Protein AF-0000000068158747 (afdb_homodimer)

Structure (mmCIF, N/CA/C/O backbone):
data_AF-0000000068158747-model_v1
#
loop_
_entity.id
_entity.type
_entity.pdbx_description
1 polymer 'MaoClike domain containing protein'
#
loop_
_atom_site.group_PDB
_atom_site.id
_atom_site.type_symbol
_atom_site.label_atom_id
_atom_site.label_alt_id
_atom_site.label_comp_id
_atom_site.label_asym_id
_atom_site.label_entity_id
_atom_site.label_seq_id
_atom_site.pdbx_PDB_ins_code
_atom_site.Cartn_x
_atom_site.Cartn_y
_atom_site.Cartn_z
_atom_site.occupancy
_atom_site.B_iso_or_equiv
_atom_site.auth_seq_id
_atom_site.auth_comp_id
_atom_site.auth_asym_id
_atom_site.auth_atom_id
_atom_site.pdbx_PDB_model_num
ATOM 1 N N . MET A 1 1 ? 94.875 -57.906 5.562 1 25.58 1 MET A N 1
ATOM 2 C CA . MET A 1 1 ? 94.375 -57.781 4.191 1 25.58 1 MET A CA 1
ATOM 3 C C . MET A 1 1 ? 92.938 -57.281 4.168 1 25.58 1 MET A C 1
ATOM 5 O O . MET A 1 1 ? 92 -58.031 4.414 1 25.58 1 MET A O 1
ATOM 9 N N . ARG A 1 2 ? 92.812 -56 4.746 1 26.52 2 ARG A N 1
ATOM 10 C CA . ARG A 1 2 ? 91.688 -55.062 5.125 1 26.52 2 ARG A CA 1
ATOM 11 C C . ARG A 1 2 ? 90.875 -54.688 3.918 1 26.52 2 ARG A C 1
ATOM 13 O O . ARG A 1 2 ? 91.312 -54.062 2.98 1 26.52 2 ARG A O 1
ATOM 20 N N . ARG A 1 3 ? 90 -55.719 3.432 1 24.17 3 ARG A N 1
ATOM 21 C CA . ARG A 1 3 ? 89.062 -55.719 2.285 1 24.17 3 ARG A CA 1
ATOM 22 C C . ARG A 1 3 ? 88.125 -54.5 2.346 1 24.17 3 ARG A C 1
ATOM 24 O O . ARG A 1 3 ? 87.562 -54.25 3.391 1 24.17 3 ARG A O 1
ATOM 31 N N . THR A 1 4 ? 88.375 -53.406 1.592 1 28.02 4 THR A N 1
ATOM 32 C CA . THR A 1 4 ? 87.812 -52.125 1.283 1 28.02 4 THR A CA 1
ATOM 33 C C . THR A 1 4 ? 86.438 -52.281 0.697 1 28.02 4 THR A C 1
ATOM 35 O O . THR A 1 4 ? 86.25 -52.781 -0.424 1 28.02 4 THR A O 1
ATOM 38 N N . THR A 1 5 ? 85.438 -52.969 1.466 1 29.11 5 THR A N 1
ATOM 39 C CA . THR A 1 5 ? 84.125 -53.25 0.999 1 29.11 5 THR A CA 1
ATOM 40 C C . THR A 1 5 ? 83.375 -51.969 0.568 1 29.11 5 THR A C 1
ATOM 42 O O . THR A 1 5 ? 83.25 -51.062 1.362 1 29.11 5 THR A O 1
ATOM 45 N N . GLN A 1 6 ? 83.5 -51.531 -0.699 1 26 6 GLN A N 1
ATOM 46 C CA . GLN A 1 6 ? 82.938 -50.438 -1.45 1 26 6 GLN A CA 1
ATOM 47 C C . GLN A 1 6 ? 81.438 -50.438 -1.404 1 26 6 GLN A C 1
ATOM 49 O O . GLN A 1 6 ? 80.812 -51.25 -2.076 1 26 6 GLN A O 1
ATOM 54 N N . GLN A 1 7 ? 80.75 -50.406 -0.236 1 24.92 7 GLN A N 1
ATOM 55 C CA . GLN A 1 7 ? 79.312 -50.5 -0.16 1 24.92 7 GLN A CA 1
ATOM 56 C C . GLN A 1 7 ? 78.625 -49.406 -0.983 1 24.92 7 GLN A C 1
ATOM 58 O O . GLN A 1 7 ? 78.938 -48.219 -0.795 1 24.92 7 GLN A O 1
ATOM 63 N N . ALA A 1 8 ? 78.25 -49.688 -2.266 1 27.09 8 ALA A N 1
ATOM 64 C CA . ALA A 1 8 ? 77.562 -48.875 -3.277 1 27.09 8 ALA A CA 1
ATOM 65 C C . ALA A 1 8 ? 76.25 -48.312 -2.732 1 27.09 8 ALA A C 1
ATOM 67 O O . ALA A 1 8 ? 75.438 -49.031 -2.182 1 27.09 8 ALA A O 1
ATOM 68 N N . LEU A 1 9 ? 76.25 -47.094 -2.229 1 26.31 9 LEU A N 1
ATOM 69 C CA . LEU A 1 9 ? 75.125 -46.25 -1.717 1 26.31 9 LEU A CA 1
ATOM 70 C C . LEU A 1 9 ? 74.062 -46.094 -2.768 1 26.31 9 LEU A C 1
ATOM 72 O O . LEU A 1 9 ? 74.312 -45.531 -3.84 1 26.31 9 LEU A O 1
ATOM 76 N N . ARG A 1 10 ? 73.188 -47.094 -3.016 1 24.02 10 ARG A N 1
ATOM 77 C CA . ARG A 1 10 ? 72.125 -47.062 -3.971 1 24.02 10 ARG A CA 1
ATOM 78 C C . ARG A 1 10 ? 71.25 -45.812 -3.752 1 24.02 10 ARG A C 1
ATOM 80 O O . ARG A 1 10 ? 71 -45.438 -2.611 1 24.02 10 ARG A O 1
ATOM 87 N N . GLY A 1 11 ? 71.312 -44.844 -4.707 1 22.02 11 GLY A N 1
ATOM 88 C CA . GLY A 1 11 ? 70.625 -43.594 -4.906 1 22.02 11 GLY A CA 1
ATOM 89 C C . GLY A 1 11 ? 69.125 -43.719 -4.832 1 22.02 11 GLY A C 1
ATOM 90 O O . GLY A 1 11 ? 68.5 -44.625 -5.406 1 22.02 11 GLY A O 1
ATOM 91 N N . ARG A 1 12 ? 68.438 -43.562 -3.666 1 25.66 12 ARG A N 1
ATOM 92 C CA . ARG A 1 12 ? 67 -43.562 -3.383 1 25.66 12 ARG A CA 1
ATOM 93 C C . ARG A 1 12 ? 66.25 -42.688 -4.375 1 25.66 12 ARG A C 1
ATOM 95 O O . ARG A 1 12 ? 66.625 -41.5 -4.551 1 25.66 12 ARG A O 1
ATOM 102 N N . ALA A 1 13 ? 65.812 -43.281 -5.551 1 25.31 13 ALA A N 1
ATOM 103 C CA . ALA A 1 13 ? 65 -42.656 -6.586 1 25.31 13 ALA A CA 1
ATOM 104 C C . ALA A 1 13 ? 63.844 -41.875 -5.969 1 25.31 13 ALA A C 1
ATOM 106 O O . ALA A 1 13 ? 63.188 -42.375 -5.055 1 25.31 13 ALA A O 1
ATOM 107 N N . CYS A 1 14 ? 63.906 -40.562 -5.852 1 24.28 14 CYS A N 1
ATOM 108 C CA 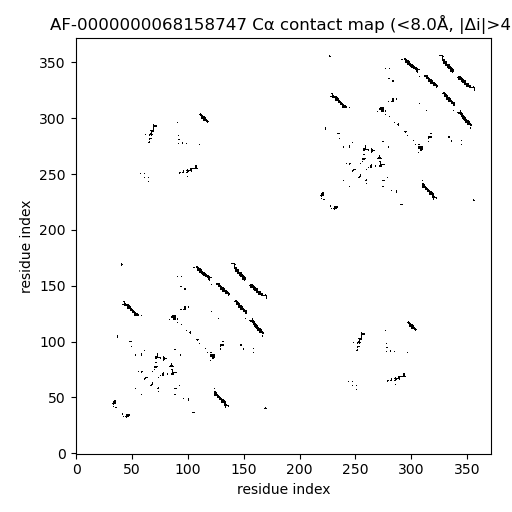. CYS A 1 14 ? 62.938 -39.531 -5.457 1 24.28 14 CYS A CA 1
ATOM 109 C C . CYS A 1 14 ? 61.625 -39.75 -6.156 1 24.28 14 CYS A C 1
ATOM 111 O O . CYS A 1 14 ? 61.531 -39.75 -7.387 1 24.28 14 CYS A O 1
ATOM 113 N N . ALA A 1 15 ? 60.812 -40.719 -5.652 1 27.92 15 ALA A N 1
ATOM 114 C CA . ALA A 1 15 ? 59.469 -40.969 -6.164 1 27.92 15 ALA A CA 1
ATOM 115 C C . ALA A 1 15 ? 58.781 -39.688 -6.551 1 27.92 15 ALA A C 1
ATOM 117 O O . ALA A 1 15 ? 58.875 -38.688 -5.836 1 27.92 15 ALA A O 1
ATOM 118 N N . ARG A 1 16 ? 58.562 -39.469 -7.836 1 25.77 16 ARG A N 1
ATOM 119 C CA . ARG A 1 16 ? 57.812 -38.406 -8.477 1 25.77 16 ARG A CA 1
ATOM 120 C C . ARG A 1 16 ? 56.5 -38.156 -7.766 1 25.77 16 ARG A C 1
ATOM 122 O O . ARG A 1 16 ? 55.688 -39.094 -7.582 1 25.77 16 ARG A O 1
ATOM 129 N N . VAL A 1 17 ? 56.406 -37.312 -6.766 1 29.84 17 VAL A N 1
ATOM 130 C CA . VAL A 1 17 ? 55.156 -36.844 -6.145 1 29.84 17 VAL A CA 1
ATOM 131 C C . VAL A 1 17 ? 54.125 -36.562 -7.227 1 29.84 17 VAL A C 1
ATOM 133 O O . VAL A 1 17 ? 54.375 -35.812 -8.164 1 29.84 17 VAL A O 1
ATOM 136 N N . GLN A 1 18 ? 53.375 -37.562 -7.695 1 27.59 18 GLN A N 1
ATOM 137 C CA . GLN A 1 18 ? 52.281 -37.312 -8.648 1 27.59 18 GLN A CA 1
ATOM 138 C C . GLN A 1 18 ? 51.469 -36.094 -8.219 1 27.59 18 GLN A C 1
ATOM 140 O O . GLN A 1 18 ? 51.188 -35.906 -7.035 1 27.59 18 GLN A O 1
ATOM 145 N N . PRO A 1 19 ? 51.469 -35.031 -9.055 1 30.86 19 PRO A N 1
ATOM 146 C CA . PRO A 1 19 ? 50.656 -33.844 -8.727 1 30.86 19 PRO A CA 1
ATOM 147 C C . PRO A 1 19 ? 49.219 -34.219 -8.367 1 30.86 19 PRO A C 1
ATOM 149 O O . PRO A 1 19 ? 48.656 -35.125 -8.961 1 30.86 19 PRO A O 1
ATOM 152 N N . LEU A 1 20 ? 48.906 -34.219 -7.066 1 32.03 20 LEU A N 1
ATOM 153 C CA . LEU A 1 20 ? 47.5 -34.312 -6.648 1 32.03 20 LEU A CA 1
ATOM 154 C C . LEU A 1 20 ? 46.594 -33.594 -7.617 1 32.03 20 LEU A C 1
ATOM 156 O O . LEU A 1 20 ? 46.844 -32.438 -8 1 32.03 20 LEU A O 1
ATOM 160 N N . THR A 1 21 ? 46.031 -34.344 -8.547 1 30.03 21 THR A N 1
ATOM 161 C CA . THR A 1 21 ? 44.969 -33.844 -9.398 1 30.03 21 THR A CA 1
ATOM 162 C C . THR A 1 21 ? 44.031 -32.906 -8.617 1 30.03 21 THR A C 1
ATOM 164 O O . THR A 1 21 ? 43.844 -33.062 -7.414 1 30.03 21 THR A O 1
ATOM 167 N N . THR A 1 22 ? 44 -31.641 -9.117 1 29.56 22 THR A N 1
ATOM 168 C CA . THR A 1 22 ? 43.094 -30.531 -8.773 1 29.56 22 THR A CA 1
ATOM 169 C C . THR A 1 22 ? 41.688 -31.031 -8.531 1 29.56 22 THR A C 1
ATOM 171 O O . THR A 1 22 ? 41.219 -31.922 -9.234 1 29.56 22 THR A O 1
ATOM 174 N N . SER A 1 23 ? 41.25 -30.906 -7.25 1 31.33 23 SER A N 1
ATOM 175 C CA . SER A 1 23 ? 39.906 -31.016 -6.734 1 31.33 23 SER A CA 1
ATOM 176 C C . SER A 1 23 ? 38.875 -30.562 -7.773 1 31.33 23 SER A C 1
ATOM 178 O O . SER A 1 23 ? 39.156 -29.672 -8.578 1 31.33 23 SER A O 1
ATOM 180 N N . SER A 1 24 ? 38.094 -31.484 -8.25 1 31.88 24 SER A N 1
ATOM 181 C CA . SER A 1 24 ? 36.875 -31.25 -9.008 1 31.88 24 SER A CA 1
ATOM 182 C C . SER A 1 24 ? 36.219 -29.953 -8.57 1 31.88 24 SER A C 1
ATOM 184 O O . SER A 1 24 ? 36.062 -29.688 -7.375 1 31.88 24 SER A O 1
ATOM 186 N N . SER A 1 25 ? 36.469 -28.859 -9.281 1 31 25 SER A N 1
ATOM 187 C CA . SER A 1 25 ? 35.688 -27.625 -9.219 1 31 25 SER A CA 1
ATOM 188 C C . SER A 1 25 ? 34.219 -27.906 -8.961 1 31 25 SER A C 1
ATOM 190 O O . SER A 1 25 ? 33.562 -28.562 -9.773 1 31 25 SER A O 1
ATOM 192 N N . SER A 1 26 ? 33.875 -28.344 -7.766 1 33.72 26 SER A N 1
ATOM 193 C CA . SER A 1 26 ? 32.438 -28.203 -7.496 1 33.72 26 SER A CA 1
ATOM 194 C C . SER A 1 26 ? 31.859 -27 -8.234 1 33.72 26 SER A C 1
ATOM 196 O O . SER A 1 26 ? 32.312 -25.859 -8.031 1 33.72 26 SER A O 1
ATOM 198 N N . ALA A 1 27 ? 31.656 -27.094 -9.469 1 33.66 27 ALA A N 1
ATOM 199 C CA . ALA A 1 27 ? 30.844 -26.062 -10.117 1 33.66 27 ALA A CA 1
ATOM 200 C C . ALA A 1 27 ? 29.891 -25.422 -9.125 1 33.66 27 ALA A C 1
ATOM 202 O O . ALA A 1 27 ? 28.984 -26.078 -8.602 1 33.66 27 ALA A O 1
ATOM 203 N N . ARG A 1 28 ? 30.344 -24.547 -8.266 1 33.44 28 ARG A N 1
ATOM 204 C CA . ARG A 1 28 ? 29.438 -23.625 -7.594 1 33.44 28 ARG A CA 1
ATOM 205 C C . ARG A 1 28 ? 28.219 -23.328 -8.461 1 33.44 28 ARG A C 1
ATOM 207 O O . ARG A 1 28 ? 28.359 -22.969 -9.633 1 33.44 28 ARG A O 1
ATOM 214 N N .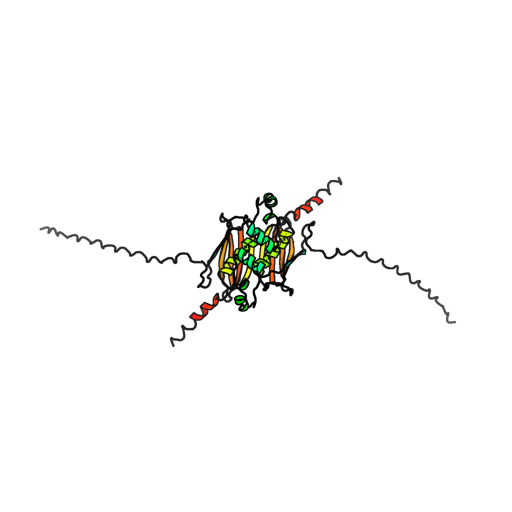 ARG A 1 29 ? 27.188 -24.062 -8.344 1 36.97 29 ARG A N 1
ATOM 215 C CA . ARG A 1 29 ? 25.969 -23.531 -8.953 1 36.97 29 ARG A CA 1
ATOM 216 C C . ARG A 1 29 ? 26.062 -22.016 -9.094 1 36.97 29 ARG A C 1
ATOM 218 O O . ARG A 1 29 ? 26.438 -21.312 -8.156 1 36.97 29 ARG A O 1
ATOM 225 N N . ALA A 1 30 ? 26.609 -21.406 -10.094 1 38.31 30 ALA A N 1
ATOM 226 C CA . ALA A 1 30 ? 26.5 -19.984 -10.422 1 38.31 30 ALA A CA 1
ATOM 227 C C . ALA A 1 30 ? 25.422 -19.312 -9.562 1 38.31 30 ALA A C 1
ATOM 229 O O . ALA A 1 30 ? 24.312 -19.844 -9.414 1 38.31 30 ALA A O 1
ATOM 230 N N . SER A 1 31 ? 25.703 -18.516 -8.492 1 41.16 31 SER A N 1
ATOM 231 C CA . SER A 1 31 ? 25 -17.812 -7.418 1 41.16 31 SER A CA 1
ATOM 232 C C . SER A 1 31 ? 23.672 -17.234 -7.906 1 41.16 31 SER A C 1
ATOM 234 O O . SER A 1 31 ? 23.234 -16.172 -7.449 1 41.16 31 SER A O 1
ATOM 236 N N . THR A 1 32 ? 23.328 -17.234 -9.195 1 50.56 32 THR A N 1
ATOM 237 C CA . THR A 1 32 ? 21.922 -17 -9.5 1 50.56 32 THR A CA 1
ATOM 238 C C . THR A 1 32 ? 21.031 -17.766 -8.531 1 50.56 32 THR A C 1
ATOM 240 O O . THR A 1 32 ? 19.844 -17.938 -8.789 1 50.56 32 THR A O 1
ATOM 243 N N . LEU A 1 33 ? 21.578 -18.312 -7.492 1 59.41 33 LEU A N 1
ATOM 244 C CA . LEU A 1 33 ? 21.016 -19.078 -6.371 1 59.41 33 LEU A CA 1
ATOM 245 C C . LEU A 1 33 ? 20.203 -18.172 -5.461 1 59.41 33 LEU A C 1
ATOM 247 O O . LEU A 1 33 ? 20.641 -17.078 -5.094 1 59.41 33 LEU A O 1
ATOM 251 N N . GLY A 1 34 ? 18.938 -18.25 -5.594 1 80.12 34 GLY A N 1
ATOM 252 C CA . GLY A 1 34 ? 18.031 -17.609 -4.645 1 80.12 34 GLY A CA 1
ATOM 253 C C . GLY A 1 34 ? 16.984 -16.734 -5.312 1 80.12 34 GLY A C 1
ATOM 254 O O . GLY A 1 34 ? 16.047 -16.281 -4.66 1 80.12 34 GLY A O 1
ATOM 255 N N . ARG A 1 35 ? 17.406 -16.562 -6.688 1 88.62 35 ARG A N 1
ATOM 256 C CA . ARG A 1 35 ? 16.391 -15.781 -7.391 1 88.62 35 ARG A CA 1
ATOM 257 C C . ARG A 1 35 ? 15.164 -16.641 -7.719 1 88.62 35 ARG A C 1
ATOM 259 O O . ARG A 1 35 ? 15.266 -17.859 -7.793 1 88.62 35 ARG A O 1
ATOM 266 N N . PHE A 1 36 ? 14.148 -15.938 -7.875 1 94.62 36 PHE A N 1
ATOM 267 C CA . PHE A 1 36 ? 12.93 -16.641 -8.273 1 94.62 36 PHE A CA 1
ATOM 268 C C . PHE A 1 36 ? 13.148 -17.406 -9.57 1 94.62 36 PHE A C 1
ATOM 270 O O . PHE A 1 36 ? 13.789 -16.906 -10.492 1 94.62 36 PHE A O 1
ATOM 277 N N . SER A 1 37 ? 12.695 -18.656 -9.609 1 88.31 37 SER A N 1
ATOM 278 C CA . SER A 1 37 ? 12.695 -19.484 -10.812 1 88.31 37 SER A CA 1
ATOM 279 C C . SER A 1 37 ? 11.273 -19.703 -11.336 1 88.31 37 SER A C 1
ATOM 281 O O . SER A 1 37 ? 10.367 -20 -10.555 1 88.31 37 SER A O 1
ATOM 283 N N . PRO A 1 38 ? 11.117 -19.547 -12.656 1 83 38 PRO A N 1
ATOM 284 C CA . PRO A 1 38 ? 9.773 -19.75 -13.203 1 83 38 PRO A CA 1
ATOM 285 C C . PRO A 1 38 ? 9.344 -21.219 -13.172 1 83 38 PRO A C 1
ATOM 287 O O . PRO A 1 38 ? 8.148 -21.516 -13.258 1 83 38 PRO A O 1
ATOM 290 N N . THR A 1 39 ? 10.273 -22.109 -12.977 1 84.06 39 THR A N 1
ATOM 291 C CA . THR A 1 39 ? 9.938 -23.516 -13.148 1 84.06 39 THR A CA 1
ATOM 292 C C . THR A 1 39 ? 10.023 -24.266 -11.812 1 84.06 39 THR A C 1
ATOM 294 O O . THR A 1 39 ? 9.578 -25.406 -11.695 1 84.06 39 THR A O 1
ATOM 297 N N . GLU A 1 40 ? 10.594 -23.625 -10.859 1 87.56 40 GLU A N 1
ATOM 298 C CA . GLU A 1 40 ? 10.773 -24.281 -9.57 1 87.56 40 GLU A CA 1
ATOM 299 C C . GLU A 1 40 ? 9.93 -23.609 -8.492 1 87.56 40 GLU A C 1
ATOM 301 O O . GLU A 1 40 ? 9.727 -22.391 -8.516 1 87.56 40 GLU A O 1
ATOM 306 N N . PRO A 1 41 ? 9.484 -24.469 -7.582 1 92.12 41 PRO A N 1
ATOM 307 C CA . PRO A 1 41 ? 8.812 -23.859 -6.434 1 92.12 41 PRO A CA 1
ATOM 308 C C . PRO A 1 41 ? 9.734 -22.938 -5.629 1 92.12 41 PRO A C 1
ATOM 310 O O . PRO A 1 41 ? 10.953 -23.156 -5.605 1 92.12 41 PRO A O 1
ATOM 313 N N . LEU A 1 42 ? 9.141 -22.016 -4.996 1 96.06 42 LEU A N 1
ATOM 314 C CA . LEU A 1 42 ? 9.914 -21.094 -4.164 1 96.06 42 LEU A CA 1
ATOM 315 C C . LEU A 1 42 ? 10.562 -21.828 -2.996 1 96.06 42 LEU A C 1
ATOM 317 O O . LEU A 1 42 ? 9.984 -22.781 -2.463 1 96.06 42 LEU A O 1
ATOM 321 N N . ALA A 1 43 ? 11.703 -21.391 -2.627 1 96.12 43 ALA A N 1
ATOM 322 C CA . ALA A 1 43 ? 12.414 -21.875 -1.449 1 96.12 43 ALA A CA 1
ATOM 323 C C . ALA A 1 43 ? 12.883 -20.719 -0.572 1 96.12 43 ALA A C 1
ATOM 325 O O . ALA A 1 43 ? 13.102 -19.609 -1.063 1 96.12 43 ALA A O 1
ATOM 326 N N . VAL A 1 44 ? 12.977 -21.016 0.729 1 97.5 44 VAL A N 1
ATOM 327 C CA . VAL A 1 44 ? 13.492 -20 1.64 1 97.5 44 VAL A CA 1
ATOM 328 C C . VAL A 1 44 ? 14.844 -19.484 1.133 1 97.5 44 VAL A C 1
ATOM 330 O O . VAL A 1 44 ? 15.711 -20.281 0.754 1 97.5 44 VAL A O 1
ATOM 333 N N . GLY A 1 45 ? 14.984 -18.156 1.026 1 97.69 45 GLY A N 1
ATOM 334 C CA . GLY A 1 45 ? 16.203 -17.547 0.515 1 97.69 45 GLY A CA 1
ATOM 335 C C . GLY A 1 45 ? 16.062 -17.047 -0.912 1 97.69 45 GLY A C 1
ATOM 336 O O . GLY A 1 45 ? 16.875 -16.25 -1.374 1 97.69 45 GLY A O 1
ATOM 337 N N . ASP A 1 46 ? 15.07 -17.578 -1.626 1 97.81 46 ASP A N 1
ATOM 338 C CA . ASP A 1 46 ? 14.805 -17.062 -2.967 1 97.81 46 ASP A CA 1
ATOM 339 C C . ASP A 1 46 ? 14.414 -15.578 -2.922 1 97.81 46 ASP A C 1
ATOM 341 O O . ASP A 1 46 ? 13.781 -15.133 -1.965 1 97.81 46 ASP A O 1
ATOM 345 N N . TRP A 1 47 ? 14.828 -14.828 -3.92 1 98.56 47 TRP A N 1
ATOM 346 C CA . TRP A 1 47 ? 14.516 -13.398 -3.939 1 98.56 47 TRP A CA 1
ATOM 347 C C . TRP A 1 47 ? 14.359 -12.898 -5.371 1 98.56 47 TRP A C 1
ATOM 349 O O . TRP A 1 47 ? 14.719 -13.594 -6.32 1 98.56 47 TRP A O 1
ATOM 359 N N . SER A 1 48 ? 13.703 -11.766 -5.535 1 98.62 48 SER A N 1
ATOM 360 C CA . SER A 1 48 ? 13.586 -11.016 -6.777 1 98.62 48 SER A CA 1
ATOM 361 C C . SER A 1 48 ? 13.562 -9.508 -6.512 1 98.62 48 SER A C 1
ATOM 363 O O . SER A 1 48 ? 13.281 -9.078 -5.395 1 98.62 48 SER A O 1
ATOM 365 N N . GLU A 1 49 ? 13.969 -8.766 -7.496 1 98.44 49 GLU A N 1
ATOM 366 C CA . GLU A 1 49 ? 13.977 -7.312 -7.344 1 98.44 49 GLU A CA 1
ATOM 367 C C . GLU A 1 49 ? 13.648 -6.621 -8.664 1 98.44 49 GLU A C 1
ATOM 369 O O . GLU A 1 49 ? 13.695 -7.242 -9.727 1 98.44 49 GLU A O 1
ATOM 374 N N . THR A 1 50 ? 13.195 -5.422 -8.602 1 98.5 50 THR A N 1
ATOM 375 C CA . THR A 1 50 ? 12.992 -4.543 -9.75 1 98.5 50 THR A CA 1
ATOM 376 C C . THR A 1 50 ? 13.531 -3.143 -9.461 1 98.5 50 THR A C 1
ATOM 378 O O . THR A 1 50 ? 13.781 -2.797 -8.305 1 98.5 50 THR A O 1
ATOM 381 N N . HIS A 1 51 ? 13.836 -2.414 -10.484 1 98.56 51 HIS A N 1
ATOM 382 C CA . HIS A 1 51 ? 14.266 -1.023 -10.414 1 98.56 51 HIS A CA 1
ATOM 383 C C . HIS A 1 51 ? 13.258 -0.098 -11.094 1 98.56 51 HIS A C 1
ATOM 385 O O . HIS A 1 51 ? 12.703 -0.438 -12.141 1 98.56 51 HIS A O 1
ATOM 391 N N . LYS A 1 52 ? 13.094 1.062 -10.406 1 98.69 52 LYS A N 1
ATOM 392 C CA . LYS A 1 52 ? 12.109 1.994 -10.953 1 98.69 52 LYS A CA 1
ATOM 393 C C . LYS A 1 52 ? 12.5 3.439 -10.664 1 98.69 52 LYS A C 1
ATOM 395 O O . LYS A 1 52 ? 13.172 3.721 -9.664 1 98.69 52 LYS A O 1
ATOM 400 N N . VAL A 1 53 ? 12.172 4.305 -11.578 1 98.88 53 VAL A N 1
ATOM 401 C CA . VAL A 1 53 ? 12.18 5.75 -11.359 1 98.88 53 VAL A CA 1
ATOM 402 C C . VAL A 1 53 ? 10.766 6.297 -11.477 1 98.88 53 VAL A C 1
ATOM 404 O O . VAL A 1 53 ? 10.094 6.105 -12.492 1 98.88 53 VAL A O 1
ATOM 407 N N . PHE A 1 54 ? 10.281 6.941 -10.414 1 98.88 54 PHE A N 1
ATOM 408 C CA . PHE A 1 54 ? 9 7.629 -10.461 1 98.88 54 PHE A CA 1
ATOM 409 C C . PHE A 1 54 ? 9.195 9.125 -10.68 1 98.88 54 PHE A C 1
ATOM 411 O O . PHE A 1 54 ? 9.578 9.844 -9.758 1 98.88 54 PHE A O 1
ATOM 418 N N . GLY A 1 55 ? 8.883 9.492 -11.875 1 98.88 55 GLY A N 1
ATOM 419 C CA . GLY A 1 55 ? 8.945 10.914 -12.18 1 98.88 55 GLY A CA 1
ATOM 420 C C . GLY A 1 55 ? 7.629 11.633 -11.93 1 98.88 55 GLY A C 1
ATOM 421 O O . GLY A 1 55 ? 6.723 11.086 -11.305 1 98.88 55 GLY A O 1
ATOM 422 N N . THR A 1 56 ? 7.602 12.914 -12.391 1 98.88 56 THR A N 1
ATOM 423 C CA . THR A 1 56 ? 6.441 13.781 -12.195 1 98.88 56 THR A CA 1
ATOM 424 C C . THR A 1 56 ? 5.176 13.125 -12.742 1 98.88 56 THR A C 1
ATOM 426 O O . THR A 1 56 ? 4.141 13.109 -12.07 1 98.88 56 THR A O 1
ATOM 429 N N . PRO A 1 57 ? 5.258 12.445 -13.953 1 98.81 57 PRO A N 1
ATOM 430 C CA . PRO A 1 57 ? 4.027 11.859 -14.484 1 98.81 57 PRO A CA 1
ATOM 431 C C . PRO A 1 57 ? 3.508 10.703 -13.633 1 98.81 57 PRO A C 1
ATOM 433 O O . PRO A 1 57 ? 2.301 10.594 -13.398 1 98.81 57 PRO A O 1
ATOM 436 N N . GLU A 1 58 ? 4.379 9.812 -13.172 1 98.88 58 GLU A N 1
ATOM 437 C CA . GLU A 1 58 ? 3.967 8.672 -12.367 1 98.88 58 GLU A CA 1
ATOM 438 C C . GLU A 1 58 ? 3.365 9.125 -11.039 1 98.88 58 GLU A C 1
ATOM 440 O O . GLU A 1 58 ? 2.346 8.586 -10.594 1 98.88 58 GLU A O 1
ATOM 445 N N . VAL A 1 59 ? 3.998 10.141 -10.445 1 98.94 59 VAL A N 1
ATOM 446 C CA . VAL A 1 59 ? 3.535 10.672 -9.172 1 98.94 59 VAL A CA 1
ATOM 447 C C . VAL A 1 59 ? 2.156 11.305 -9.344 1 98.94 59 VAL A C 1
ATOM 449 O O . VAL A 1 59 ? 1.262 11.094 -8.523 1 98.94 59 VAL A O 1
ATOM 452 N N . ALA A 1 60 ? 1.982 12.031 -10.414 1 98.88 60 ALA A N 1
ATOM 453 C CA . ALA A 1 60 ? 0.692 12.656 -10.695 1 98.88 60 ALA A CA 1
ATOM 454 C C . ALA A 1 60 ? -0.385 11.602 -10.945 1 98.88 60 ALA A C 1
ATOM 456 O O . ALA A 1 60 ? -1.515 11.734 -10.469 1 98.88 60 ALA A O 1
ATOM 457 N N . GLN A 1 61 ? -0.028 10.586 -11.68 1 98.88 61 GLN A N 1
ATOM 458 C CA . GLN A 1 61 ? -0.977 9.516 -11.977 1 98.88 61 GLN A CA 1
ATOM 459 C C . GLN A 1 61 ? -1.401 8.789 -10.711 1 98.88 61 GLN A C 1
ATOM 461 O O . GLN A 1 61 ? -2.586 8.5 -10.516 1 98.88 61 GLN A O 1
ATOM 466 N N . PHE A 1 62 ? -0.451 8.539 -9.852 1 98.94 62 PHE A N 1
ATOM 467 C CA . PHE A 1 62 ? -0.774 7.844 -8.609 1 98.94 62 PHE A CA 1
ATOM 468 C C . PHE A 1 62 ? -1.637 8.719 -7.707 1 98.94 62 PHE A C 1
ATOM 470 O O . PHE A 1 62 ? -2.561 8.227 -7.055 1 98.94 62 PHE A O 1
ATOM 477 N N . ALA A 1 63 ? -1.305 9.977 -7.691 1 98.94 63 ALA A N 1
ATOM 478 C CA . ALA A 1 63 ? -2.105 10.906 -6.895 1 98.94 63 ALA A CA 1
ATOM 479 C C . ALA A 1 63 ? -3.566 10.883 -7.336 1 98.94 63 ALA A C 1
ATOM 481 O O . ALA A 1 63 ? -4.473 10.891 -6.5 1 98.94 63 ALA A O 1
ATOM 482 N N . ALA A 1 64 ? -3.734 10.844 -8.602 1 98.69 64 ALA A N 1
ATOM 483 C CA . ALA A 1 64 ? -5.094 10.82 -9.133 1 98.69 64 ALA A CA 1
ATOM 484 C C . ALA A 1 64 ? -5.809 9.523 -8.766 1 98.69 64 ALA A C 1
ATOM 486 O O . ALA A 1 64 ? -6.977 9.539 -8.375 1 98.69 64 ALA A O 1
ATOM 487 N N . LEU A 1 65 ? -5.148 8.422 -8.859 1 98.81 65 LEU A N 1
ATOM 488 C CA . LEU A 1 65 ? -5.73 7.113 -8.578 1 98.81 65 LEU A CA 1
ATOM 489 C C . LEU A 1 65 ? -6.055 6.965 -7.098 1 98.81 65 LEU A C 1
ATOM 491 O O . LEU A 1 65 ? -7.133 6.492 -6.738 1 98.81 65 LEU A O 1
ATOM 495 N N . SER A 1 66 ? -5.152 7.395 -6.246 1 98.81 66 SER A N 1
ATOM 496 C CA . SER A 1 66 ? -5.246 7.199 -4.805 1 98.81 66 SER A CA 1
ATOM 497 C C . SER A 1 66 ? -5.996 8.344 -4.137 1 98.81 66 SER A C 1
ATOM 499 O O . SER A 1 66 ? -6.383 8.25 -2.971 1 98.81 66 SER A O 1
ATOM 501 N N . GLU A 1 67 ? -6.051 9.438 -4.875 1 98.5 67 GLU A N 1
ATOM 502 C CA . GLU A 1 67 ? -6.617 10.688 -4.375 1 98.5 67 GLU A CA 1
ATOM 503 C C . GLU A 1 67 ? -5.715 11.312 -3.32 1 98.5 67 GLU A C 1
ATOM 505 O O . GLU A 1 67 ? -6.176 12.109 -2.496 1 98.5 67 GLU A O 1
ATOM 510 N N . ASP A 1 68 ? -4.504 10.875 -3.229 1 98.75 68 ASP A N 1
ATOM 511 C CA . ASP A 1 68 ? -3.514 11.5 -2.355 1 98.75 68 ASP A CA 1
ATOM 512 C C . ASP A 1 68 ? -2.883 12.719 -3.021 1 98.75 68 ASP A C 1
ATOM 514 O O . ASP A 1 68 ? -1.845 12.609 -3.678 1 98.75 68 ASP A O 1
ATOM 518 N N . ILE A 1 69 ? -3.457 13.875 -2.725 1 98.81 69 ILE A N 1
ATOM 519 C CA . ILE A 1 69 ? -2.984 15.102 -3.363 1 98.81 69 ILE A CA 1
ATOM 520 C C . ILE A 1 69 ? -2.193 15.938 -2.361 1 98.81 69 ILE A C 1
ATOM 522 O O . ILE A 1 69 ? -2.201 17.172 -2.428 1 98.81 69 ILE A O 1
ATOM 526 N N . ASN A 1 70 ? -1.601 15.359 -1.372 1 98.75 70 ASN A N 1
ATOM 527 C CA . ASN A 1 70 ? -0.696 16.031 -0.445 1 98.75 70 ASN A CA 1
ATOM 528 C C . ASN A 1 70 ? 0.352 16.859 -1.186 1 98.75 70 ASN A C 1
ATOM 530 O O . ASN A 1 70 ? 1.069 16.328 -2.041 1 98.75 70 ASN A O 1
ATOM 534 N N . PRO A 1 71 ? 0.433 18.094 -0.893 1 98.75 71 PRO A N 1
ATOM 535 C CA . PRO A 1 71 ? 1.336 18.969 -1.651 1 98.75 71 PRO A CA 1
ATOM 536 C C . PRO A 1 71 ? 2.799 18.547 -1.532 1 98.75 71 PRO A C 1
ATOM 538 O O . PRO A 1 71 ? 3.625 18.922 -2.367 1 98.75 71 PRO A O 1
ATOM 541 N N . ILE A 1 72 ? 3.201 17.734 -0.583 1 98.75 72 ILE A N 1
ATOM 542 C CA . ILE A 1 72 ? 4.578 17.266 -0.456 1 98.75 72 ILE A CA 1
ATOM 543 C C . ILE A 1 72 ? 4.949 16.422 -1.679 1 98.75 72 ILE A C 1
ATOM 545 O O . ILE A 1 72 ? 6.133 16.234 -1.974 1 98.75 72 ILE A O 1
ATOM 549 N N . HIS A 1 73 ? 3.936 15.875 -2.369 1 98.94 73 HIS A N 1
ATOM 550 C CA . HIS A 1 73 ? 4.172 15.016 -3.521 1 98.94 73 HIS A CA 1
ATOM 551 C C . HIS A 1 73 ? 4.066 15.797 -4.824 1 98.94 73 HIS A C 1
ATOM 553 O O . HIS A 1 73 ? 4.625 15.391 -5.848 1 98.94 73 HIS A O 1
ATOM 559 N N . LEU A 1 74 ? 3.367 16.906 -4.828 1 98.88 74 LEU A N 1
ATOM 560 C CA . LEU A 1 74 ? 2.908 17.453 -6.102 1 98.88 74 LEU A CA 1
ATOM 561 C C . LEU A 1 74 ? 3.383 18.891 -6.277 1 98.88 74 LEU A C 1
ATOM 563 O O . LEU A 1 74 ? 3.518 19.359 -7.406 1 98.88 74 LEU A O 1
ATOM 567 N N . ASP A 1 75 ? 3.607 19.578 -5.164 1 98.81 75 ASP A N 1
ATOM 568 C CA . ASP A 1 75 ? 3.875 21.016 -5.184 1 98.81 75 ASP A CA 1
ATOM 569 C C . ASP A 1 75 ? 5.328 21.312 -4.824 1 98.81 75 ASP A C 1
ATOM 571 O O . ASP A 1 75 ? 5.695 21.312 -3.646 1 98.81 75 ASP A O 1
ATOM 575 N N . ALA A 1 76 ? 6.078 21.688 -5.832 1 98.69 76 ALA A N 1
ATOM 576 C CA . ALA A 1 76 ? 7.512 21.891 -5.637 1 98.69 76 ALA A CA 1
ATOM 577 C C . ALA A 1 76 ? 7.766 23.031 -4.641 1 98.69 76 ALA A C 1
ATOM 579 O O . ALA A 1 76 ? 8.672 22.938 -3.809 1 98.69 76 ALA A O 1
ATOM 580 N N . ALA A 1 77 ? 6.977 24.078 -4.762 1 98.62 77 ALA A N 1
ATOM 581 C CA . ALA A 1 77 ? 7.16 25.219 -3.863 1 98.62 77 ALA A CA 1
ATOM 582 C C . ALA A 1 77 ? 6.848 24.844 -2.42 1 98.62 77 ALA A C 1
ATOM 584 O O . ALA A 1 77 ? 7.578 25.219 -1.499 1 98.62 77 ALA A O 1
ATOM 585 N N . TYR A 1 78 ? 5.863 24.141 -2.238 1 98.44 78 TYR A N 1
ATOM 586 C CA . TYR A 1 78 ? 5.516 23.656 -0.906 1 98.44 78 TYR A CA 1
ATOM 587 C C . TYR A 1 78 ? 6.586 22.719 -0.371 1 98.44 78 TYR A C 1
ATOM 589 O O . TYR A 1 78 ? 7.043 22.859 0.764 1 98.44 78 TYR A O 1
ATOM 597 N N . ALA A 1 79 ? 6.957 21.766 -1.165 1 98.56 79 ALA A N 1
ATOM 598 C CA . ALA A 1 79 ? 7.891 20.719 -0.757 1 98.56 79 ALA A CA 1
ATOM 599 C C . ALA A 1 79 ? 9.25 21.297 -0.381 1 98.56 79 ALA A C 1
ATOM 601 O O . ALA A 1 79 ? 9.922 20.797 0.518 1 98.56 79 ALA A O 1
ATOM 602 N N . GLU A 1 80 ? 9.609 22.391 -1.038 1 98.5 80 GLU A N 1
ATOM 603 C CA . GLU A 1 80 ? 10.883 23.047 -0.773 1 98.5 80 GLU A CA 1
ATOM 604 C C . GLU A 1 80 ? 10.953 23.562 0.66 1 98.5 80 GLU A C 1
ATOM 606 O O . GLU A 1 80 ? 12.031 23.641 1.246 1 98.5 80 GLU A O 1
ATOM 611 N N . LYS A 1 81 ? 9.836 23.797 1.18 1 97.81 81 LYS A N 1
ATOM 612 C CA . LYS A 1 81 ? 9.773 24.391 2.508 1 97.81 81 LYS A CA 1
ATOM 613 C C . LYS A 1 81 ? 9.656 23.328 3.592 1 97.81 81 LYS A C 1
ATOM 615 O O . LYS A 1 81 ? 9.664 23.641 4.785 1 97.81 81 LYS A O 1
ATOM 620 N N . THR A 1 82 ? 9.5 22.125 3.188 1 97.31 82 THR A N 1
ATOM 621 C CA . THR A 1 82 ? 9.43 21.031 4.145 1 97.31 82 THR A CA 1
ATOM 622 C C . THR A 1 82 ? 10.828 20.531 4.5 1 97.31 82 THR A C 1
ATOM 624 O O . THR A 1 82 ? 11.82 20.969 3.918 1 97.31 82 THR A O 1
ATOM 627 N N . ARG A 1 83 ? 10.867 19.578 5.434 1 96.44 83 ARG A N 1
ATOM 628 C CA . ARG A 1 83 ? 12.133 18.984 5.859 1 96.44 83 ARG A CA 1
ATOM 629 C C . ARG A 1 83 ? 12.781 18.203 4.723 1 96.44 83 ARG A C 1
ATOM 631 O O . ARG A 1 83 ? 13.984 17.922 4.762 1 96.44 83 ARG A O 1
ATOM 638 N N . PHE A 1 84 ? 12.07 17.906 3.742 1 98.06 84 PHE A N 1
ATOM 639 C CA . PHE A 1 84 ? 12.586 17.094 2.646 1 98.06 84 PHE A CA 1
ATOM 640 C C . PHE A 1 84 ? 13.273 17.969 1.604 1 98.06 84 PHE A C 1
ATOM 642 O O . PHE A 1 84 ? 14.086 17.484 0.817 1 98.06 84 PHE A O 1
ATOM 649 N N . GLY A 1 85 ? 12.844 19.172 1.475 1 98.56 85 GLY A N 1
ATOM 650 C CA . GLY A 1 85 ? 13.492 20.125 0.594 1 98.56 85 GLY A CA 1
ATOM 651 C C . GLY A 1 85 ? 13.125 19.938 -0.866 1 98.56 85 GLY A C 1
ATOM 652 O O . GLY A 1 85 ? 13.594 20.688 -1.73 1 98.56 85 GLY A O 1
ATOM 653 N N . ALA A 1 86 ? 12.406 18.938 -1.189 1 98.81 86 ALA A N 1
ATOM 654 C CA . ALA A 1 86 ? 11.945 18.609 -2.537 1 98.81 86 ALA A CA 1
ATOM 655 C C . ALA A 1 86 ? 10.797 17.609 -2.498 1 98.81 86 ALA A C 1
ATOM 657 O O . ALA A 1 86 ? 10.5 17.031 -1.448 1 98.81 86 ALA A O 1
ATOM 658 N N . ARG A 1 87 ? 10.133 17.484 -3.641 1 98.94 87 ARG A N 1
ATOM 659 C CA . ARG A 1 87 ? 9.008 16.547 -3.701 1 98.94 87 ARG A CA 1
ATOM 660 C C . ARG A 1 87 ? 9.477 15.117 -3.49 1 98.94 87 ARG A C 1
ATOM 662 O O . ARG A 1 87 ? 10.523 14.719 -4.008 1 98.94 87 ARG A O 1
ATOM 669 N N . ILE A 1 88 ? 8.656 14.406 -2.758 1 98.88 88 ILE A N 1
ATOM 670 C CA . ILE A 1 88 ? 8.945 12.992 -2.508 1 98.88 88 ILE A CA 1
ATOM 671 C C . ILE A 1 88 ? 7.848 12.125 -3.109 1 98.88 88 ILE A C 1
ATOM 673 O O . ILE A 1 88 ? 6.723 12.594 -3.322 1 98.88 88 ILE A O 1
ATOM 677 N N . VAL A 1 89 ? 8.164 10.922 -3.43 1 98.94 89 VAL A N 1
ATOM 678 C CA . VAL A 1 89 ? 7.238 9.945 -3.992 1 98.94 89 VAL A CA 1
ATOM 679 C C . VAL A 1 89 ? 6.316 9.414 -2.895 1 98.94 89 VAL A C 1
ATOM 681 O O . VAL A 1 89 ? 6.742 9.234 -1.75 1 98.94 89 VAL A O 1
ATOM 684 N N . HIS A 1 90 ? 5.078 9.195 -3.256 1 98.94 90 HIS A N 1
ATOM 685 C CA . HIS A 1 90 ? 4.191 8.531 -2.311 1 98.94 90 HIS A CA 1
ATOM 686 C C . HIS A 1 90 ? 4.781 7.203 -1.84 1 98.94 90 HIS A C 1
ATOM 688 O O . HIS A 1 90 ? 5.117 6.344 -2.656 1 98.94 90 HIS A O 1
ATOM 694 N N . GLY A 1 91 ? 4.793 7 -0.515 1 98.88 91 GLY A N 1
ATOM 695 C CA . GLY A 1 91 ? 5.27 5.73 0.007 1 98.88 91 GLY A CA 1
ATOM 696 C C . GLY A 1 91 ? 4.496 4.535 -0.526 1 98.88 91 GLY A C 1
ATOM 697 O O . GLY A 1 91 ? 5.086 3.506 -0.859 1 98.88 91 GLY A O 1
ATOM 698 N N . MET A 1 92 ? 3.232 4.66 -0.648 1 98.94 92 MET A N 1
ATOM 699 C CA . MET A 1 92 ? 2.373 3.562 -1.081 1 98.94 92 MET A CA 1
ATOM 700 C C . MET A 1 92 ? 2.58 3.26 -2.561 1 98.94 92 MET A C 1
ATOM 702 O O . MET A 1 92 ? 2.367 2.131 -3.004 1 98.94 92 MET A O 1
ATOM 706 N N . LEU A 1 93 ? 2.992 4.242 -3.369 1 98.94 93 LEU A N 1
ATOM 707 C CA . LEU A 1 93 ? 3.377 3.973 -4.75 1 98.94 93 LEU A CA 1
ATOM 708 C C . LEU A 1 93 ? 4.637 3.115 -4.805 1 98.94 93 LEU A C 1
ATOM 710 O O . LEU A 1 93 ? 4.66 2.08 -5.477 1 98.94 93 LEU A O 1
ATOM 714 N N . SER A 1 94 ? 5.633 3.521 -4.094 1 98.94 94 SER A N 1
ATOM 715 C CA . SER A 1 94 ? 6.863 2.742 -4.055 1 98.94 94 SER A CA 1
ATOM 716 C C . SER A 1 94 ? 6.617 1.344 -3.498 1 98.94 94 SER A C 1
ATOM 718 O O . SER A 1 94 ? 7.141 0.359 -4.023 1 98.94 94 SER A O 1
ATOM 720 N N . ALA A 1 95 ? 5.801 1.261 -2.477 1 98.94 95 ALA A N 1
ATOM 721 C CA . ALA A 1 95 ? 5.508 -0.021 -1.843 1 98.94 95 ALA A CA 1
ATOM 722 C C . ALA A 1 95 ? 4.742 -0.939 -2.793 1 98.94 95 ALA A C 1
ATOM 724 O O . ALA A 1 95 ? 4.777 -2.164 -2.646 1 98.94 95 ALA A O 1
ATOM 725 N N . SER A 1 96 ? 4.023 -0.402 -3.727 1 98.94 96 SER A N 1
ATOM 726 C CA . SER A 1 96 ? 3.234 -1.213 -4.648 1 98.94 96 SER A CA 1
ATOM 727 C C . SER A 1 96 ? 4.129 -2.068 -5.535 1 98.94 96 SER A C 1
ATOM 729 O O . SER A 1 96 ? 3.668 -3.033 -6.148 1 98.94 96 SER A O 1
ATOM 731 N N . LEU A 1 97 ? 5.398 -1.743 -5.625 1 98.94 97 LEU A N 1
ATOM 732 C CA . LEU A 1 97 ? 6.336 -2.52 -6.43 1 98.94 97 LEU A CA 1
ATOM 733 C C . LEU A 1 97 ? 6.504 -3.926 -5.863 1 98.94 97 LEU A C 1
ATOM 735 O O . LEU A 1 97 ? 6.824 -4.863 -6.598 1 98.94 97 LEU A O 1
ATOM 739 N N . PHE A 1 98 ? 6.266 -4.125 -4.539 1 98.94 98 PHE A N 1
ATOM 740 C CA . PHE A 1 98 ? 6.395 -5.449 -3.943 1 98.94 98 PHE A CA 1
ATOM 741 C C . PHE A 1 98 ? 5.367 -6.41 -4.531 1 98.94 98 PHE A C 1
ATOM 743 O O . PHE A 1 98 ? 5.723 -7.484 -5.02 1 98.94 98 PHE A O 1
ATOM 750 N N . SER A 1 99 ? 4.129 -5.984 -4.465 1 98.69 99 SER A N 1
ATOM 751 C CA . SER A 1 99 ? 3.1 -6.801 -5.098 1 98.69 99 SER A CA 1
ATOM 752 C C . SER A 1 99 ? 3.318 -6.898 -6.605 1 98.69 99 SER A C 1
ATOM 754 O O . SER A 1 99 ? 3.008 -7.922 -7.219 1 98.69 99 SER A O 1
ATOM 756 N N . GLY A 1 100 ? 3.92 -5.875 -7.195 1 98.81 100 GLY A N 1
ATOM 757 C CA . GLY A 1 100 ? 4.254 -5.902 -8.609 1 98.81 100 GLY A CA 1
ATOM 758 C C . GLY A 1 100 ? 5.207 -7.023 -8.977 1 98.81 100 GLY A C 1
ATOM 759 O O . GLY A 1 100 ? 4.969 -7.754 -9.945 1 98.81 100 GLY A O 1
ATOM 760 N N . ILE A 1 101 ? 6.258 -7.137 -8.211 1 98.75 101 ILE A N 1
ATOM 761 C CA . ILE A 1 101 ? 7.219 -8.219 -8.422 1 98.75 101 ILE A CA 1
ATOM 762 C C . ILE A 1 101 ? 6.504 -9.562 -8.336 1 98.75 101 ILE A C 1
ATOM 764 O O . ILE A 1 101 ? 6.625 -10.398 -9.234 1 98.75 101 ILE A O 1
ATOM 768 N N . LEU A 1 102 ? 5.727 -9.742 -7.332 1 98.25 102 LEU A N 1
ATOM 769 C CA . LEU A 1 102 ? 5.105 -11.031 -7.051 1 98.25 102 LEU A CA 1
ATOM 770 C C . LEU A 1 102 ? 4.008 -11.336 -8.062 1 98.25 102 LEU A C 1
ATOM 772 O O . LEU A 1 102 ? 3.939 -12.445 -8.594 1 98.25 102 LEU A O 1
ATOM 776 N N . GLY A 1 103 ? 3.197 -10.359 -8.359 1 97.19 103 GLY A N 1
ATOM 777 C CA . GLY A 1 103 ? 2.1 -10.547 -9.297 1 97.19 103 GLY A CA 1
ATOM 778 C C . GLY A 1 103 ? 2.564 -10.797 -10.719 1 97.19 103 GLY A C 1
ATOM 779 O O . GLY A 1 103 ? 1.903 -11.508 -11.484 1 97.19 103 GLY A O 1
ATOM 780 N N . SER A 1 104 ? 3.66 -10.203 -11.086 1 97.44 104 SER A N 1
ATOM 781 C CA . SER A 1 104 ? 4.152 -10.328 -12.453 1 97.44 104 SER A CA 1
ATOM 782 C C . SER A 1 104 ? 4.914 -11.641 -12.641 1 97.44 104 SER A C 1
ATOM 784 O O . SER A 1 104 ? 4.926 -12.203 -13.742 1 97.44 104 SER A O 1
ATOM 786 N N . GLN A 1 105 ? 5.461 -12.133 -11.602 1 96.75 105 GLN A N 1
ATOM 787 C CA . GLN A 1 105 ? 6.312 -13.305 -11.742 1 96.75 105 GLN A CA 1
ATOM 788 C C . GLN A 1 105 ? 5.57 -14.578 -11.336 1 96.75 105 GLN A C 1
ATOM 790 O O . GLN A 1 105 ? 5.984 -15.688 -11.688 1 96.75 105 GLN A O 1
ATOM 795 N N . ILE A 1 106 ? 4.535 -14.445 -10.594 1 96.31 106 ILE A N 1
ATOM 796 C CA . ILE A 1 106 ? 3.773 -15.594 -10.117 1 96.31 106 ILE A CA 1
ATOM 797 C C . ILE A 1 106 ? 2.289 -15.391 -10.414 1 96.31 106 ILE A C 1
ATOM 799 O O . ILE A 1 106 ? 1.524 -15 -9.531 1 96.31 106 ILE A O 1
ATOM 803 N N . PRO A 1 107 ? 1.854 -15.719 -11.602 1 95.62 107 PRO A N 1
ATOM 804 C CA . PRO A 1 107 ? 0.433 -15.57 -11.93 1 95.62 107 PRO A CA 1
ATOM 805 C C . PRO A 1 107 ? -0.474 -16.312 -10.953 1 95.62 107 PRO A C 1
ATOM 807 O O . PRO A 1 107 ? -0.185 -17.453 -10.578 1 95.62 107 PRO A O 1
ATOM 810 N N . GLY A 1 108 ? -1.493 -15.617 -10.531 1 96.94 108 GLY A N 1
ATOM 811 C CA . GLY A 1 108 ? -2.436 -16.234 -9.617 1 96.94 108 GLY A CA 1
ATOM 812 C C . GLY A 1 108 ? -2.09 -16 -8.156 1 96.94 108 GLY A C 1
ATOM 813 O O . GLY A 1 108 ? -2.879 -16.328 -7.27 1 96.94 108 GLY A O 1
ATOM 814 N N . ALA A 1 109 ? -0.91 -15.445 -7.875 1 97.81 109 ALA A N 1
ATOM 815 C CA . ALA A 1 109 ? -0.556 -15.109 -6.5 1 97.81 109 ALA A CA 1
ATOM 816 C C . ALA A 1 109 ? -1.559 -14.125 -5.898 1 97.81 109 ALA A C 1
ATOM 818 O O . ALA A 1 109 ? -2.02 -13.203 -6.578 1 97.81 109 ALA A O 1
ATOM 819 N N . ILE A 1 110 ? -1.855 -14.328 -4.566 1 98.44 110 ILE A N 1
ATOM 820 C CA . ILE A 1 110 ? -2.82 -13.477 -3.879 1 98.44 110 ILE A CA 1
ATOM 821 C C . ILE A 1 110 ? -2.18 -12.875 -2.631 1 98.44 110 ILE A C 1
ATOM 823 O O . ILE A 1 110 ? -1.69 -13.602 -1.764 1 98.44 110 ILE A O 1
ATOM 827 N N . TYR A 1 111 ? -2.195 -11.586 -2.625 1 98.62 111 TYR A N 1
ATOM 828 C CA . TYR A 1 111 ? -1.67 -10.875 -1.466 1 98.62 111 TYR A CA 1
ATOM 829 C C . TYR A 1 111 ? -2.557 -11.094 -0.245 1 98.62 111 TYR A C 1
ATOM 831 O O . TYR A 1 111 ? -3.756 -10.805 -0.281 1 98.62 111 TYR A O 1
ATOM 839 N N . VAL A 1 112 ? -1.966 -11.609 0.859 1 98.81 112 VAL A N 1
ATOM 840 C CA . VAL A 1 112 ? -2.717 -11.906 2.076 1 98.81 112 VAL A CA 1
ATOM 841 C C . VAL A 1 112 ? -2.51 -10.781 3.092 1 98.81 112 VAL A C 1
ATOM 843 O O . VAL A 1 112 ? -3.465 -10.32 3.725 1 98.81 112 VAL A O 1
ATOM 846 N N . SER A 1 113 ? -1.296 -10.406 3.266 1 98.94 113 SER A N 1
ATOM 847 C CA . SER A 1 113 ? -1.013 -9.297 4.164 1 98.94 113 SER A CA 1
ATOM 848 C C . SER A 1 113 ? 0.295 -8.602 3.791 1 98.94 113 SER A C 1
ATOM 850 O O . SER A 1 113 ? 1.131 -9.18 3.092 1 98.94 113 SER A O 1
ATOM 852 N N . GLN A 1 114 ? 0.434 -7.359 4.293 1 98.94 114 GLN A N 1
ATOM 853 C CA . GLN A 1 114 ? 1.624 -6.539 4.098 1 98.94 114 GLN A CA 1
ATOM 854 C C . GLN A 1 114 ? 1.813 -5.559 5.254 1 98.94 114 GLN A C 1
ATOM 856 O O . GLN A 1 114 ? 0.901 -4.801 5.586 1 98.94 114 GLN 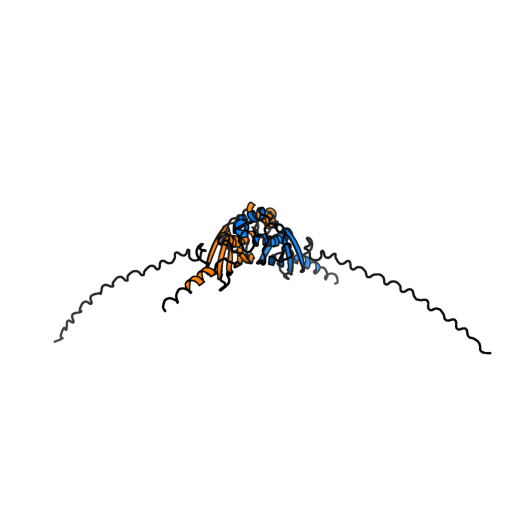A O 1
ATOM 861 N N . SER A 1 115 ? 2.949 -5.621 5.855 1 98.94 115 SER A N 1
ATOM 862 C CA . SER A 1 115 ? 3.357 -4.551 6.758 1 98.94 115 SER A CA 1
ATOM 863 C C . SER A 1 115 ? 4.387 -3.637 6.102 1 98.94 115 SER A C 1
ATOM 865 O O . SER A 1 115 ? 5.242 -4.102 5.344 1 98.94 115 SER A O 1
ATOM 867 N N . LEU A 1 116 ? 4.266 -2.379 6.418 1 98.94 116 LEU A N 1
ATOM 868 C CA . LEU A 1 116 ? 5.16 -1.38 5.84 1 98.94 116 LEU A CA 1
ATOM 869 C C . LEU A 1 116 ? 5.648 -0.406 6.906 1 98.94 116 LEU A C 1
ATOM 871 O O . LEU A 1 116 ? 4.852 0.104 7.699 1 98.94 116 LEU A O 1
ATOM 875 N N . SER A 1 117 ? 6.906 -0.194 6.914 1 99 117 SER A N 1
ATOM 876 C CA . SER A 1 117 ? 7.535 0.899 7.645 1 99 117 SER A CA 1
ATOM 877 C C . SER A 1 117 ? 8.25 1.858 6.699 1 99 117 SER A C 1
ATOM 879 O O . SER A 1 117 ? 9.164 1.458 5.973 1 99 117 SER A O 1
ATOM 881 N N . PHE A 1 118 ? 7.824 3.062 6.727 1 98.94 118 PHE A N 1
ATOM 882 C CA . PHE A 1 118 ? 8.422 4.09 5.883 1 98.94 118 PHE A CA 1
ATOM 883 C C . PHE A 1 118 ? 9.547 4.812 6.625 1 98.94 118 PHE A C 1
ATOM 885 O O . PHE A 1 118 ? 9.281 5.617 7.52 1 98.94 118 PHE A O 1
ATOM 892 N N . LYS A 1 119 ? 10.781 4.633 6.16 1 98.81 119 LYS A N 1
ATOM 893 C CA . LYS A 1 119 ? 11.938 4.957 6.988 1 98.81 119 LYS A CA 1
ATOM 894 C C . LYS A 1 119 ? 12.656 6.195 6.461 1 98.81 119 LYS A C 1
ATOM 896 O O . LYS A 1 119 ? 13.312 6.91 7.227 1 98.81 119 LYS A O 1
ATOM 901 N N . ALA A 1 120 ? 12.625 6.395 5.203 1 98.75 120 ALA A N 1
ATOM 902 C CA . ALA A 1 120 ? 13.305 7.512 4.555 1 98.75 120 ALA A CA 1
ATOM 903 C C . ALA A 1 120 ? 12.586 7.918 3.268 1 98.75 120 ALA A C 1
ATOM 905 O O . ALA A 1 120 ? 11.875 7.113 2.664 1 98.75 120 ALA A O 1
ATOM 906 N N . PRO A 1 121 ? 12.773 9.133 2.863 1 98.69 121 PRO A N 1
ATOM 907 C CA . PRO A 1 121 ? 12.078 9.578 1.653 1 98.69 121 PRO A CA 1
ATOM 908 C C . PRO A 1 121 ? 12.688 9 0.378 1 98.69 121 PRO A C 1
ATOM 910 O O . PRO A 1 121 ? 13.867 8.641 0.36 1 98.69 121 PRO A O 1
ATOM 913 N N . ILE A 1 122 ? 11.844 8.867 -0.581 1 98.88 122 ILE A N 1
ATOM 914 C CA . ILE A 1 122 ? 12.242 8.68 -1.974 1 98.88 122 ILE A CA 1
ATOM 915 C C . ILE A 1 122 ? 11.891 9.93 -2.779 1 98.88 122 ILE A C 1
ATOM 917 O O . ILE A 1 122 ? 10.742 10.375 -2.783 1 98.88 122 ILE A O 1
ATOM 921 N N . TYR A 1 123 ? 12.844 10.492 -3.438 1 98.88 123 TYR A N 1
ATOM 922 C CA . TYR A 1 123 ? 12.609 11.742 -4.152 1 98.88 123 TYR A CA 1
ATOM 923 C C . TYR A 1 123 ? 12.094 11.477 -5.562 1 98.88 123 TYR A C 1
ATOM 925 O O . TYR A 1 123 ? 12.477 10.492 -6.195 1 98.88 123 TYR A O 1
ATOM 933 N N . VAL A 1 124 ? 11.242 12.398 -5.977 1 98.88 124 VAL A N 1
ATOM 934 C CA . VAL A 1 124 ? 10.742 12.305 -7.344 1 98.88 124 VAL A CA 1
ATOM 935 C C . VAL A 1 124 ? 11.914 12.281 -8.32 1 98.88 124 VAL A C 1
ATOM 937 O O . VAL A 1 124 ? 12.789 13.148 -8.273 1 98.88 124 VAL A O 1
ATOM 940 N N . GLY A 1 125 ? 11.953 11.234 -9.125 1 98.81 125 GLY A N 1
ATOM 941 C CA . GLY A 1 125 ? 13.016 11.109 -10.102 1 98.81 125 GLY A CA 1
ATOM 942 C C . GLY A 1 125 ? 14.18 10.266 -9.625 1 98.81 125 GLY A C 1
ATOM 943 O O . GLY A 1 125 ? 15.094 9.969 -10.391 1 98.81 125 GLY A O 1
ATOM 944 N N . GLU A 1 126 ? 14.164 9.859 -8.414 1 98.62 126 GLU A N 1
ATOM 945 C CA . GLU A 1 126 ? 15.227 9.031 -7.852 1 98.62 126 GLU A CA 1
ATOM 946 C C . GLU A 1 126 ? 15.016 7.562 -8.195 1 98.62 126 GLU A C 1
ATOM 948 O O . GLU A 1 126 ? 13.898 7.055 -8.125 1 98.62 126 GLU A O 1
ATOM 953 N N . LYS A 1 127 ? 16.078 6.941 -8.594 1 98.69 127 LYS A N 1
ATOM 954 C CA . LYS A 1 127 ? 15.992 5.508 -8.828 1 98.69 127 LYS A CA 1
ATOM 955 C C . LYS A 1 127 ? 15.836 4.738 -7.523 1 98.69 127 LYS A C 1
ATOM 957 O O . LYS A 1 127 ? 16.531 5.031 -6.543 1 98.69 127 LYS A O 1
ATOM 962 N N . VAL A 1 128 ? 14.93 3.707 -7.535 1 98.75 128 VAL A N 1
ATOM 963 C CA . VAL A 1 128 ? 14.758 2.865 -6.355 1 98.75 128 VAL A CA 1
ATOM 964 C C . VAL A 1 128 ? 14.867 1.395 -6.754 1 98.75 128 VAL A C 1
ATOM 966 O O . VAL A 1 128 ? 14.633 1.039 -7.91 1 98.75 128 VAL A O 1
ATOM 969 N N . THR A 1 129 ? 15.266 0.629 -5.793 1 98.88 129 THR A N 1
ATOM 970 C CA . THR A 1 129 ? 15.266 -0.825 -5.906 1 98.88 129 THR A CA 1
ATOM 971 C C . THR A 1 129 ? 14.273 -1.445 -4.93 1 98.88 129 THR A C 1
ATOM 973 O O . THR A 1 129 ? 14.383 -1.254 -3.717 1 98.88 129 THR A O 1
ATOM 976 N N . ALA A 1 130 ? 13.32 -2.156 -5.438 1 98.94 130 ALA A N 1
ATOM 977 C CA . ALA A 1 130 ? 12.414 -2.955 -4.617 1 98.94 130 ALA A CA 1
ATOM 978 C C . ALA A 1 130 ? 12.82 -4.426 -4.621 1 98.94 130 ALA A C 1
ATOM 980 O O . ALA A 1 130 ? 13.086 -5 -5.68 1 98.94 130 ALA A O 1
ATOM 981 N N . LYS A 1 131 ? 12.844 -4.957 -3.432 1 98.81 131 LYS A N 1
ATOM 982 C CA . LYS A 1 131 ? 13.289 -6.34 -3.295 1 98.81 131 LYS A CA 1
ATOM 983 C C . LYS A 1 131 ? 12.359 -7.133 -2.385 1 98.81 131 LYS A C 1
ATOM 985 O O . LYS A 1 131 ? 11.938 -6.637 -1.34 1 98.81 131 LYS A O 1
ATOM 990 N N . VAL A 1 132 ? 12.078 -8.352 -2.812 1 98.88 132 VAL A N 1
ATOM 991 C CA . VAL A 1 132 ? 11.367 -9.312 -1.972 1 98.88 132 VAL A CA 1
ATOM 992 C C . VAL A 1 132 ? 12.219 -10.57 -1.79 1 98.88 132 VAL A C 1
ATOM 994 O O . VAL A 1 132 ? 12.922 -10.984 -2.711 1 98.88 132 VAL A O 1
ATOM 997 N N . GLU A 1 133 ? 12.125 -11.109 -0.59 1 98.88 133 GLU A N 1
ATOM 998 C CA . GLU A 1 133 ? 12.883 -12.32 -0.288 1 98.88 133 GLU A CA 1
ATOM 999 C C . GLU A 1 133 ? 12.07 -13.273 0.584 1 98.88 133 GLU A C 1
ATOM 1001 O O . GLU A 1 133 ? 11.484 -12.859 1.587 1 98.88 133 GLU A O 1
ATOM 1006 N N . VAL A 1 134 ? 12.102 -14.578 0.19 1 98.75 134 VAL A N 1
ATOM 1007 C CA . VAL A 1 134 ? 11.359 -15.594 0.932 1 98.75 134 VAL A CA 1
ATOM 1008 C C . VAL A 1 134 ? 12.031 -15.836 2.283 1 98.75 134 VAL A C 1
ATOM 1010 O O . VAL A 1 134 ? 13.219 -16.141 2.348 1 98.75 134 VAL A O 1
ATOM 1013 N N . THR A 1 135 ? 11.211 -15.797 3.322 1 98.81 135 THR A N 1
ATOM 1014 C CA . THR A 1 135 ? 11.758 -16.031 4.652 1 98.81 135 THR A CA 1
ATOM 1015 C C . THR A 1 135 ? 11.102 -17.25 5.305 1 98.81 135 THR A C 1
ATOM 1017 O O . THR A 1 135 ? 11.656 -17.828 6.246 1 98.81 135 THR A O 1
ATOM 1020 N N . ALA A 1 136 ? 9.922 -17.578 4.863 1 98.69 136 ALA A N 1
ATOM 1021 C CA . ALA A 1 136 ? 9.227 -18.734 5.426 1 98.69 136 ALA A CA 1
ATOM 1022 C C . ALA A 1 136 ? 8.203 -19.297 4.445 1 98.69 136 ALA A C 1
ATOM 1024 O O . ALA A 1 136 ? 7.625 -18.547 3.65 1 98.69 136 ALA A O 1
ATOM 1025 N N . ILE A 1 137 ? 7.996 -20.547 4.527 1 97.81 137 ILE A N 1
ATOM 1026 C CA . ILE A 1 137 ? 6.965 -21.25 3.771 1 97.81 137 ILE A CA 1
ATOM 1027 C C . ILE A 1 137 ? 6.109 -22.078 4.719 1 97.81 137 ILE A C 1
ATOM 1029 O O . ILE A 1 137 ? 6.633 -22.859 5.512 1 97.81 137 ILE A O 1
ATOM 1033 N N . HIS A 1 138 ? 4.863 -21.859 4.59 1 96.94 138 HIS A N 1
ATOM 1034 C CA . HIS A 1 138 ? 3.969 -22.656 5.43 1 96.94 138 HIS A CA 1
ATOM 1035 C C . HIS A 1 138 ? 4.09 -24.141 5.113 1 96.94 138 HIS A C 1
ATOM 1037 O O . HIS A 1 138 ? 4.133 -24.531 3.943 1 96.94 138 HIS A O 1
ATOM 1043 N N . PRO A 1 139 ? 4.102 -24.9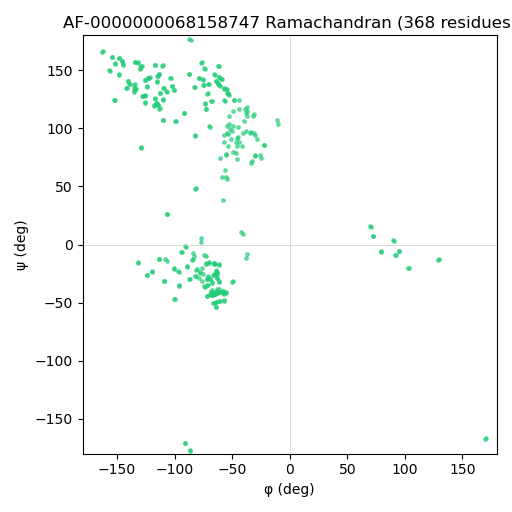69 6.043 1 93.12 139 PRO A N 1
ATOM 1044 C CA . PRO A 1 139 ? 4.414 -26.375 5.824 1 93.12 139 PRO A CA 1
ATOM 1045 C C . PRO A 1 139 ? 3.328 -27.109 5.035 1 93.12 139 PRO A C 1
ATOM 1047 O O . PRO A 1 139 ? 3.631 -28.031 4.266 1 93.12 139 PRO A O 1
ATOM 1050 N N . SER A 1 140 ? 2.08 -26.672 5.156 1 93.19 140 SER A N 1
ATOM 1051 C CA . SER A 1 140 ? 1.037 -27.484 4.535 1 93.19 140 SER A CA 1
ATOM 1052 C C . SER A 1 140 ? 0.096 -26.625 3.697 1 93.19 140 SER A C 1
ATOM 1054 O O . SER A 1 140 ? -0.727 -27.156 2.945 1 93.19 140 SER A O 1
ATOM 1056 N N . LYS A 1 141 ? 0.16 -25.328 3.922 1 95.38 141 LYS A N 1
ATOM 1057 C CA . LYS A 1 141 ? -0.683 -24.422 3.15 1 95.38 141 LYS A CA 1
ATOM 1058 C C . LYS A 1 141 ? 0.151 -23.594 2.182 1 95.38 141 LYS A C 1
ATOM 1060 O O . LYS A 1 141 ? 1.341 -23.359 2.412 1 95.38 141 LYS A O 1
ATOM 1065 N N . PRO A 1 142 ? -0.398 -23.125 1.109 1 96.44 142 PRO A N 1
ATOM 1066 C CA . PRO A 1 142 ? 0.373 -22.438 0.075 1 96.44 142 PRO A CA 1
ATOM 1067 C C . PRO A 1 142 ? 0.623 -20.969 0.409 1 96.44 142 PRO A C 1
ATOM 1069 O O . PRO A 1 142 ? 0.436 -20.094 -0.443 1 96.44 142 PRO A O 1
ATOM 1072 N N . PHE A 1 143 ? 1.066 -20.797 1.644 1 98.5 143 PHE A N 1
ATOM 1073 C CA . PHE A 1 143 ? 1.408 -19.453 2.088 1 98.5 143 PHE A CA 1
ATOM 1074 C C . PHE A 1 143 ? 2.92 -19.281 2.195 1 98.5 143 PHE A C 1
ATOM 1076 O O . PHE A 1 143 ? 3.6 -20.109 2.799 1 98.5 143 PHE A O 1
ATOM 1083 N N . VAL A 1 144 ? 3.379 -18.234 1.641 1 98.69 144 VAL A N 1
ATOM 1084 C CA . VAL A 1 144 ? 4.801 -17.906 1.662 1 98.69 144 VAL A CA 1
ATOM 1085 C C . VAL A 1 144 ? 5.004 -16.516 2.273 1 98.69 144 VAL A C 1
ATOM 1087 O O . VAL A 1 144 ? 4.262 -15.586 1.965 1 98.69 144 VAL A O 1
ATOM 1090 N N . THR A 1 145 ? 5.98 -16.391 3.146 1 98.94 145 THR A N 1
ATOM 1091 C CA . THR A 1 145 ? 6.316 -15.125 3.793 1 98.94 145 THR A CA 1
ATOM 1092 C C . THR A 1 145 ? 7.551 -14.5 3.15 1 98.94 145 THR A C 1
ATOM 1094 O O . THR A 1 145 ? 8.539 -15.188 2.883 1 98.94 145 THR A O 1
ATOM 1097 N N . PHE A 1 146 ? 7.461 -13.227 2.936 1 98.94 146 PHE A N 1
ATOM 1098 C CA . PHE A 1 146 ? 8.547 -12.477 2.305 1 98.94 146 PHE A CA 1
ATOM 1099 C C . PHE A 1 146 ? 8.969 -11.297 3.172 1 98.94 146 PHE A C 1
ATOM 1101 O O . PHE A 1 146 ? 8.125 -10.625 3.766 1 98.94 146 PHE A O 1
ATOM 1108 N N . THR A 1 147 ? 10.281 -11.047 3.205 1 98.94 147 THR A N 1
ATOM 1109 C CA . THR A 1 147 ? 10.711 -9.695 3.525 1 98.94 147 THR A CA 1
ATOM 1110 C C . THR A 1 147 ? 10.578 -8.781 2.307 1 98.94 147 THR A C 1
ATOM 1112 O O . THR A 1 147 ? 10.836 -9.203 1.179 1 98.94 147 THR A O 1
ATOM 1115 N N . THR A 1 148 ? 10.203 -7.562 2.5 1 98.94 148 THR A N 1
ATOM 1116 C CA . THR A 1 148 ? 10.062 -6.559 1.452 1 98.94 148 THR A CA 1
ATOM 1117 C C . THR A 1 148 ? 10.867 -5.309 1.791 1 98.94 148 THR A C 1
ATOM 1119 O O . THR A 1 148 ? 10.75 -4.77 2.893 1 98.94 148 THR A O 1
ATOM 1122 N N . LYS A 1 149 ? 11.695 -4.871 0.828 1 98.94 149 LYS A N 1
ATOM 1123 C CA . LYS A 1 149 ? 12.531 -3.693 1.051 1 98.94 149 LYS A CA 1
ATOM 1124 C C . LYS A 1 149 ? 12.594 -2.818 -0.198 1 98.94 149 LYS A C 1
ATOM 1126 O O . LYS A 1 149 ? 12.672 -3.33 -1.317 1 98.94 149 LYS A O 1
ATOM 1131 N N . CYS A 1 150 ? 12.516 -1.582 0.026 1 98.94 150 CYS A N 1
ATOM 1132 C CA . CYS A 1 150 ? 12.781 -0.596 -1.016 1 98.94 150 CYS A CA 1
ATOM 1133 C C . CYS A 1 150 ? 13.984 0.264 -0.66 1 98.94 150 CYS A C 1
ATOM 1135 O O . CYS A 1 150 ? 14.023 0.87 0.412 1 98.94 150 CYS A O 1
ATOM 1137 N N . LEU A 1 151 ? 14.922 0.309 -1.547 1 98.88 151 LEU A N 1
ATOM 1138 C CA . LEU A 1 151 ? 16.188 0.993 -1.296 1 98.88 151 LEU A CA 1
ATOM 1139 C C . LEU A 1 151 ? 16.359 2.188 -2.229 1 98.88 151 LEU A C 1
ATOM 1141 O O . LEU A 1 151 ? 15.953 2.131 -3.395 1 98.88 151 LEU A O 1
ATOM 1145 N N . ASN A 1 152 ? 16.969 3.219 -1.717 1 98.38 152 ASN A N 1
ATOM 1146 C CA . ASN A 1 152 ? 17.297 4.348 -2.578 1 98.38 152 ASN A CA 1
ATOM 1147 C C . ASN A 1 152 ? 18.641 4.148 -3.271 1 98.38 152 ASN A C 1
ATOM 1149 O O . ASN A 1 152 ? 19.234 3.076 -3.17 1 98.38 152 ASN A O 1
ATOM 1153 N N . THR A 1 153 ? 19.047 5.156 -4.027 1 96.94 153 THR A N 1
ATOM 1154 C CA . THR A 1 153 ? 20.234 5.066 -4.859 1 96.94 153 THR A CA 1
ATOM 1155 C C . THR A 1 153 ? 21.484 4.898 -3.998 1 96.94 153 THR A C 1
ATOM 1157 O O . THR A 1 153 ? 22.5 4.367 -4.461 1 96.94 153 THR A O 1
ATOM 1160 N N . LYS A 1 154 ? 21.422 5.316 -2.787 1 95.75 154 LYS A N 1
ATOM 1161 C CA . LYS A 1 154 ? 22.562 5.234 -1.893 1 95.75 154 LYS A CA 1
ATOM 1162 C C . LYS A 1 154 ? 22.578 3.918 -1.12 1 95.75 154 LYS A C 1
ATOM 1164 O O . LYS A 1 154 ? 23.453 3.682 -0.292 1 95.75 154 LYS A O 1
ATOM 1169 N N . GLY A 1 155 ? 21.609 3.164 -1.35 1 96.5 155 GLY A N 1
ATOM 1170 C CA . GLY A 1 155 ? 21.531 1.876 -0.681 1 96.5 155 GLY A CA 1
ATOM 1171 C C . GLY A 1 155 ? 20.781 1.938 0.643 1 96.5 155 GLY A C 1
ATOM 1172 O O . GLY A 1 155 ? 20.672 0.933 1.348 1 96.5 155 GLY A O 1
ATOM 1173 N N . GLY A 1 156 ? 20.266 3.07 0.995 1 98.5 156 GLY A N 1
ATOM 1174 C CA . GLY A 1 156 ? 19.469 3.219 2.207 1 98.5 156 GLY A CA 1
ATOM 1175 C C . GLY A 1 156 ? 18.078 2.623 2.094 1 98.5 156 GLY A C 1
ATOM 1176 O O . GLY A 1 156 ? 17.438 2.74 1.051 1 98.5 156 GLY A O 1
ATOM 1177 N N . VAL A 1 157 ? 17.656 1.913 3.184 1 98.88 157 VAL A N 1
ATOM 1178 C CA . VAL A 1 157 ? 16.312 1.34 3.219 1 98.88 157 VAL A CA 1
ATOM 1179 C C . VAL A 1 157 ? 15.281 2.449 3.42 1 98.88 157 VAL A C 1
ATOM 1181 O O . VAL A 1 157 ? 15.281 3.125 4.449 1 98.88 157 VAL A O 1
ATOM 1184 N N . CYS A 1 158 ? 14.438 2.623 2.453 1 98.94 158 CYS A N 1
ATOM 1185 C CA . CYS A 1 158 ? 13.398 3.643 2.527 1 98.94 158 CYS A CA 1
ATOM 1186 C C . CYS A 1 158 ? 12.086 3.047 3.016 1 98.94 158 CYS A C 1
ATOM 1188 O O . CYS A 1 158 ? 11.305 3.721 3.691 1 98.94 158 CYS A O 1
ATOM 1190 N N . ILE A 1 159 ? 11.82 1.815 2.633 1 98.94 159 ILE A N 1
ATOM 1191 C CA . ILE A 1 159 ? 10.648 1.074 3.068 1 98.94 159 ILE A CA 1
ATOM 1192 C C . ILE A 1 159 ? 11.047 -0.346 3.461 1 98.94 159 ILE A C 1
ATOM 1194 O O . ILE A 1 159 ? 11.812 -0.999 2.754 1 98.94 159 ILE A O 1
ATOM 1198 N N . ASP A 1 160 ? 10.531 -0.728 4.531 1 98.88 160 ASP A N 1
ATOM 1199 C CA . ASP A 1 160 ? 10.734 -2.096 4.996 1 98.88 160 ASP A CA 1
ATOM 1200 C C . ASP A 1 160 ? 9.414 -2.742 5.406 1 98.88 160 ASP A C 1
ATOM 1202 O O . ASP A 1 160 ? 8.43 -2.045 5.656 1 98.88 160 ASP A O 1
ATOM 1206 N N . GLY A 1 161 ? 9.391 -4.129 5.391 1 98.94 161 GLY A N 1
ATOM 1207 C CA . GLY A 1 161 ? 8.172 -4.801 5.82 1 98.94 161 GLY A CA 1
ATOM 1208 C C . GLY A 1 161 ? 8.18 -6.289 5.535 1 98.94 161 GLY A C 1
ATOM 1209 O O . GLY A 1 161 ? 9.242 -6.891 5.359 1 98.94 161 GLY A O 1
ATOM 1210 N N . GLU A 1 162 ? 6.984 -6.812 5.676 1 98.94 162 GLU A N 1
ATOM 1211 C CA . GLU A 1 162 ? 6.754 -8.234 5.453 1 98.94 162 GLU A CA 1
ATOM 1212 C C . GLU A 1 162 ? 5.434 -8.477 4.727 1 98.94 162 GLU A C 1
ATOM 1214 O O . GLU A 1 162 ? 4.441 -7.797 4.996 1 98.94 162 GLU A O 1
ATOM 1219 N N . ALA A 1 163 ? 5.496 -9.406 3.846 1 98.94 163 ALA A N 1
ATOM 1220 C CA . ALA A 1 163 ? 4.285 -9.812 3.135 1 98.94 163 ALA A CA 1
ATOM 1221 C C . ALA A 1 163 ? 4.016 -11.305 3.312 1 98.94 163 ALA A C 1
ATOM 1223 O O . ALA A 1 163 ? 4.953 -12.109 3.375 1 98.94 163 ALA A O 1
ATOM 1224 N N . VAL A 1 164 ? 2.797 -11.656 3.412 1 98.94 164 VAL A N 1
ATOM 1225 C CA . VAL A 1 164 ? 2.328 -13.031 3.273 1 98.94 164 VAL A CA 1
ATOM 1226 C C . VAL A 1 164 ? 1.483 -13.164 2.008 1 98.94 164 VAL A C 1
ATOM 1228 O O . VAL A 1 164 ? 0.576 -12.359 1.772 1 98.94 164 VAL A O 1
ATOM 1231 N N . VAL A 1 165 ? 1.841 -14.18 1.259 1 98.88 165 VAL A N 1
ATOM 1232 C CA . VAL A 1 165 ? 1.223 -14.32 -0.056 1 98.88 165 VAL A CA 1
ATOM 1233 C C . VAL A 1 165 ? 0.778 -15.758 -0.273 1 98.88 165 VAL A C 1
ATOM 1235 O O . VAL A 1 165 ? 1.516 -16.703 0.042 1 98.88 165 VAL A O 1
ATOM 1238 N N . TYR A 1 166 ? -0.443 -15.953 -0.762 1 98.5 166 TYR A N 1
ATOM 1239 C CA . TYR A 1 166 ? -0.886 -17.234 -1.303 1 98.5 166 TYR A CA 1
ATOM 1240 C C . TYR A 1 166 ? -0.248 -17.5 -2.66 1 98.5 166 TYR A C 1
ATOM 1242 O O . TYR A 1 166 ? -0.375 -16.688 -3.584 1 98.5 166 TYR A O 1
ATOM 1250 N N . ILE A 1 167 ? 0.444 -18.531 -2.807 1 97.06 167 ILE A N 1
ATOM 1251 C CA . ILE A 1 167 ? 1.114 -18.938 -4.039 1 97.06 167 ILE A CA 1
ATOM 1252 C C . ILE A 1 167 ? 0.483 -20.219 -4.574 1 97.06 167 ILE A C 1
ATOM 1254 O O . ILE A 1 167 ? 0.66 -21.297 -3.994 1 97.06 167 ILE A O 1
ATOM 1258 N N . PRO A 1 168 ? -0.065 -20.031 -5.738 1 91.81 168 PRO A N 1
ATOM 1259 C CA . PRO A 1 168 ? -0.66 -21.266 -6.281 1 91.81 168 PRO A CA 1
ATOM 1260 C C . PRO A 1 168 ? 0.366 -22.375 -6.488 1 91.81 168 PRO A C 1
ATOM 1262 O O . PRO A 1 168 ? 1.512 -22.094 -6.855 1 91.81 168 PRO A O 1
ATOM 1265 N N . HIS A 1 169 ? 0.15 -23.625 -6.156 1 80.44 169 HIS A N 1
ATOM 1266 C CA . HIS A 1 169 ? 0.89 -24.859 -6.441 1 80.44 169 HIS A CA 1
ATOM 1267 C C . HIS A 1 169 ? 2.189 -24.906 -5.645 1 80.44 169 HIS A C 1
ATOM 1269 O O . HIS A 1 169 ? 3.117 -25.641 -6.016 1 80.44 169 HIS A O 1
ATOM 1275 N N . GLN A 1 170 ? 2.623 -24.094 -4.703 1 80.5 170 GLN A N 1
ATOM 1276 C CA . GLN A 1 170 ? 3.84 -24.125 -3.898 1 80.5 170 GLN A CA 1
ATOM 1277 C C . GLN A 1 170 ? 4.059 -25.5 -3.291 1 80.5 170 GLN A C 1
ATOM 1279 O O . GLN A 1 170 ? 5.195 -25.969 -3.166 1 80.5 170 GLN A O 1
ATOM 1284 N N . HIS A 1 171 ? 3.014 -26.328 -2.951 1 70.06 171 HIS A N 1
ATOM 1285 C CA . HIS A 1 171 ? 3.188 -27.656 -2.355 1 70.06 171 HIS A CA 1
ATOM 1286 C C . HIS A 1 171 ? 2.846 -28.75 -3.354 1 70.06 171 HIS A C 1
ATOM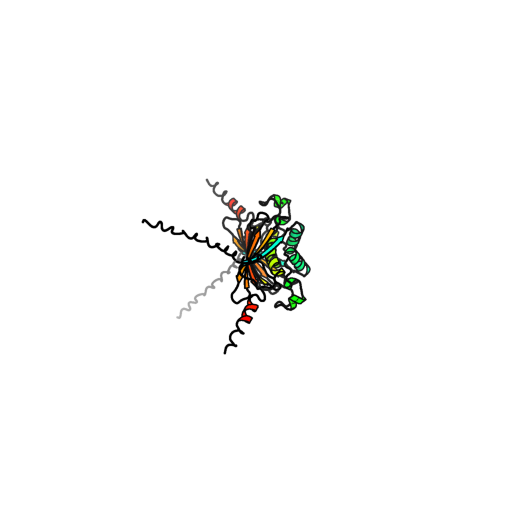 1288 O O . HIS A 1 171 ? 3.08 -29.938 -3.084 1 70.06 171 HIS A O 1
ATOM 1294 N N . LYS A 1 172 ? 2.305 -28.594 -4.363 1 62.34 172 LYS A N 1
ATOM 1295 C CA . LYS A 1 172 ? 1.838 -29.703 -5.191 1 62.34 172 LYS A CA 1
ATOM 1296 C C . LYS A 1 172 ? 3.004 -30.562 -5.664 1 62.34 172 LYS A C 1
ATOM 1298 O O . LYS A 1 172 ? 2.82 -31.734 -5.996 1 62.34 172 LYS A O 1
ATOM 1303 N N . ASN A 1 173 ? 4.156 -30.234 -6.039 1 51.31 173 ASN A N 1
ATOM 1304 C CA . ASN A 1 173 ? 5.023 -31.234 -6.645 1 51.31 173 ASN A CA 1
ATOM 1305 C C . ASN A 1 173 ? 5.539 -32.219 -5.605 1 51.31 173 ASN A C 1
ATOM 1307 O O . ASN A 1 173 ? 6.242 -33.188 -5.949 1 51.31 173 ASN A O 1
ATOM 1311 N N . LYS A 1 174 ? 5.473 -31.969 -4.32 1 50.28 174 LYS A N 1
ATOM 1312 C CA . LYS A 1 174 ? 6.211 -32.906 -3.463 1 50.28 174 LYS A CA 1
ATOM 1313 C C . LYS A 1 174 ? 5.52 -34.25 -3.4 1 50.28 174 LYS A C 1
ATOM 1315 O O . LYS A 1 174 ? 6.09 -35.219 -2.889 1 50.28 174 LYS A O 1
ATOM 1320 N N . ASN A 1 175 ? 4.16 -34.312 -3.438 1 44.25 175 ASN A N 1
ATOM 1321 C CA . ASN A 1 175 ? 3.594 -35.594 -3.088 1 44.25 175 ASN A CA 1
ATOM 1322 C C . ASN A 1 175 ? 3.775 -36.625 -4.215 1 44.25 175 ASN A C 1
ATOM 1324 O O . ASN A 1 175 ? 3.361 -37.781 -4.09 1 44.25 175 ASN A O 1
ATOM 1328 N N . LYS A 1 176 ? 4.219 -36.25 -5.402 1 45.16 176 LYS A N 1
ATOM 1329 C CA . LYS A 1 176 ? 4.25 -37.344 -6.383 1 45.16 176 LYS A CA 1
ATOM 1330 C C . LYS A 1 176 ? 5.363 -38.344 -6.066 1 45.16 176 LYS A C 1
ATOM 1332 O O . LYS A 1 176 ? 5.438 -39.406 -6.676 1 45.16 176 LYS A O 1
ATOM 1337 N N . ASP A 1 177 ? 6.449 -37.875 -5.457 1 45.31 177 ASP A N 1
ATOM 1338 C CA . ASP A 1 177 ? 7.582 -38.812 -5.477 1 45.31 177 ASP A CA 1
ATOM 1339 C C . ASP A 1 177 ? 7.414 -39.906 -4.445 1 45.31 177 ASP A C 1
ATOM 1341 O O . ASP A 1 177 ? 8.195 -40.875 -4.414 1 45.31 177 ASP A O 1
ATOM 1345 N N . LYS A 1 178 ? 6.621 -39.75 -3.314 1 46.25 178 LYS A N 1
ATOM 1346 C CA . LYS A 1 178 ? 6.773 -40.781 -2.283 1 46.25 178 LYS A CA 1
ATOM 1347 C C . LYS A 1 178 ? 5.969 -42.031 -2.625 1 46.25 178 LYS A C 1
ATOM 1349 O O . LYS A 1 178 ? 6.02 -43 -1.898 1 46.25 178 LYS A O 1
ATOM 1354 N N . SER A 1 179 ? 4.941 -41.875 -3.502 1 42.88 179 SER A N 1
ATOM 1355 C CA . SER A 1 179 ? 4.074 -43.031 -3.523 1 42.88 179 SER A CA 1
ATOM 1356 C C . SER A 1 179 ? 4.723 -44.188 -4.27 1 42.88 179 SER A C 1
ATOM 1358 O O . SER A 1 179 ? 4.309 -45.344 -4.125 1 42.88 179 SER A O 1
ATOM 1360 N N . ASP A 1 180 ? 5.484 -43.844 -5.34 1 44.44 180 ASP A N 1
ATOM 1361 C CA . ASP A 1 180 ? 5.68 -44.969 -6.262 1 44.44 180 ASP A CA 1
ATOM 1362 C C . ASP A 1 180 ? 6.852 -45.844 -5.82 1 44.44 180 ASP A C 1
ATOM 1364 O O . ASP A 1 180 ? 7.219 -46.781 -6.516 1 44.44 180 ASP A O 1
ATOM 1368 N N . GLY A 1 181 ? 7.605 -45.25 -4.875 1 42.12 181 GLY A N 1
ATOM 1369 C CA . GLY A 1 181 ? 8.844 -45.969 -4.641 1 42.12 181 GLY A CA 1
ATOM 1370 C C . GLY A 1 181 ? 8.625 -47.344 -4.008 1 42.12 181 GLY A C 1
ATOM 1371 O O . GLY A 1 181 ? 9.508 -48.188 -4.055 1 42.12 181 GLY A O 1
ATOM 1372 N N . ASP A 1 182 ? 7.703 -47.375 -2.996 1 45.25 182 ASP A N 1
ATOM 1373 C CA . ASP A 1 182 ? 7.871 -48.5 -2.08 1 45.25 182 ASP A CA 1
ATOM 1374 C C . ASP A 1 182 ? 7.207 -49.75 -2.629 1 45.25 182 ASP A C 1
ATOM 1376 O O . ASP A 1 182 ? 7.145 -50.781 -1.944 1 45.25 182 ASP A O 1
ATOM 1380 N N . LYS A 1 183 ? 6.383 -49.688 -3.75 1 46.72 183 LYS A N 1
ATOM 1381 C CA . LYS A 1 183 ? 5.578 -50.875 -3.98 1 46.72 183 LYS A CA 1
ATOM 1382 C C . LYS A 1 183 ? 6.422 -52 -4.574 1 46.72 183 LYS A C 1
ATOM 1384 O O . LYS A 1 183 ? 5.91 -53.094 -4.859 1 46.72 183 LYS A O 1
ATOM 1389 N N . ARG A 1 184 ? 7.602 -51.625 -5.18 1 43.31 184 ARG A N 1
ATOM 1390 C CA . ARG A 1 184 ? 8.055 -52.688 -6.074 1 43.31 184 ARG A CA 1
ATOM 1391 C C . ARG A 1 184 ? 8.664 -53.844 -5.289 1 43.31 184 ARG A C 1
ATOM 1393 O O . ARG A 1 184 ? 8.977 -54.906 -5.863 1 43.31 184 ARG A O 1
ATOM 1400 N N . GLU A 1 185 ? 9.289 -53.406 -4.098 1 39.06 185 GLU A N 1
ATOM 1401 C CA . GLU A 1 185 ? 10.203 -54.5 -3.719 1 39.06 185 GLU A CA 1
ATOM 1402 C C . GLU A 1 185 ? 9.453 -55.656 -3.098 1 39.06 185 GLU A C 1
ATOM 1404 O O . GLU A 1 185 ? 10.062 -56.656 -2.707 1 39.06 185 GLU A O 1
ATOM 1409 N N . GLU A 1 186 ? 8.102 -55.594 -3.004 1 28.69 186 GLU A N 1
ATOM 1410 C CA . GLU A 1 186 ? 7.758 -56.938 -2.547 1 28.69 186 GLU A CA 1
ATOM 1411 C C . GLU A 1 186 ? 7.766 -57.906 -3.703 1 28.69 186 GLU A C 1
ATOM 1413 O O . GLU A 1 186 ? 7.383 -57.594 -4.824 1 28.69 186 GLU A O 1
ATOM 1418 N N . MET B 1 1 ? -76.688 9.336 73.188 1 25.62 1 MET B N 1
ATOM 1419 C CA . MET B 1 1 ? -76.75 10.312 72.125 1 25.62 1 MET B CA 1
ATOM 1420 C C . MET B 1 1 ? -75.375 10.461 71.438 1 25.62 1 MET B C 1
ATOM 1422 O O . MET B 1 1 ? -74.375 10.797 72.125 1 25.62 1 MET B O 1
ATOM 1426 N N . ARG B 1 2 ? -75.188 9.562 70.375 1 27.11 2 ARG B N 1
ATOM 1427 C CA . ARG B 1 2 ? -74.188 9.156 69.375 1 27.11 2 ARG B CA 1
ATOM 1428 C C . ARG B 1 2 ? -73.75 10.352 68.562 1 27.11 2 ARG B C 1
ATOM 1430 O O . ARG B 1 2 ? -74.5 10.984 67.875 1 27.11 2 ARG B O 1
ATOM 1437 N N . ARG B 1 3 ? -72.812 11.242 69.25 1 24.17 3 ARG B N 1
ATOM 1438 C CA . ARG B 1 3 ? -72.312 12.516 68.75 1 24.17 3 ARG B CA 1
ATOM 1439 C C . ARG B 1 3 ? -71.688 12.359 67.375 1 24.17 3 ARG B C 1
ATOM 1441 O O . ARG B 1 3 ? -70.938 11.43 67.062 1 24.17 3 ARG B O 1
ATOM 1448 N N . THR B 1 4 ? -72.438 12.758 66.312 1 26.81 4 THR B N 1
ATOM 1449 C CA . THR B 1 4 ? -72.375 12.859 64.812 1 26.81 4 THR B CA 1
ATOM 1450 C C . THR B 1 4 ? -71.188 13.734 64.375 1 26.81 4 THR B C 1
ATOM 1452 O O . THR B 1 4 ? -71.312 14.961 64.438 1 26.81 4 THR B O 1
ATOM 1455 N N . THR B 1 5 ? -70 13.586 65.125 1 28.77 5 THR B N 1
ATOM 1456 C CA . THR B 1 5 ? -68.938 14.562 64.812 1 28.77 5 THR B CA 1
ATOM 1457 C C . THR B 1 5 ? -68.625 14.578 63.312 1 28.77 5 THR B C 1
ATOM 1459 O O . THR B 1 5 ? -68.25 13.555 62.75 1 28.77 5 THR B O 1
ATOM 1462 N N . GLN B 1 6 ? -69.375 15.328 62.531 1 25.28 6 GLN B N 1
ATOM 1463 C CA . GLN B 1 6 ? -69.312 15.609 61.094 1 25.28 6 GLN B CA 1
ATOM 1464 C C . GLN B 1 6 ? -67.938 16.156 60.719 1 25.28 6 GLN B C 1
ATOM 1466 O O . GLN B 1 6 ? -67.625 17.312 61 1 25.28 6 GLN B O 1
ATOM 1471 N N . GLN B 1 7 ? -66.875 15.383 61 1 24.86 7 GLN B N 1
ATOM 1472 C CA . GLN B 1 7 ? -65.5 15.898 60.719 1 24.86 7 GLN B CA 1
ATOM 1473 C C . GLN B 1 7 ? -65.375 16.344 59.25 1 24.86 7 GLN B C 1
ATOM 1475 O O . GLN B 1 7 ? -65.75 15.578 58.344 1 24.86 7 GLN B O 1
ATOM 1480 N N . ALA B 1 8 ? -65.562 17.672 59.031 1 26.91 8 ALA B N 1
ATOM 1481 C CA . ALA B 1 8 ? -65.5 18.422 57.781 1 26.91 8 ALA B CA 1
ATOM 1482 C C . ALA B 1 8 ? -64.188 18.078 57.031 1 26.91 8 ALA B C 1
ATOM 1484 O O . ALA B 1 8 ? -63.125 18.125 57.594 1 26.91 8 ALA B O 1
ATOM 1485 N N . LEU B 1 9 ? -64.188 17.188 56.062 1 26.83 9 LEU B N 1
ATOM 1486 C CA . LEU B 1 9 ? -63.219 16.688 55.125 1 26.83 9 LEU B CA 1
ATOM 1487 C C . LEU B 1 9 ? -62.625 17.828 54.312 1 26.83 9 LEU B C 1
ATOM 1489 O O . LEU B 1 9 ? -63.312 18.469 53.5 1 26.83 9 LEU B O 1
ATOM 1493 N N . ARG B 1 10 ? -61.875 18.781 55 1 24.06 10 ARG B N 1
ATOM 1494 C CA . ARG B 1 10 ? -61.312 19.906 54.281 1 24.06 10 ARG B CA 1
ATOM 1495 C C . ARG B 1 10 ? -60.562 19.422 53 1 24.06 10 ARG B C 1
ATOM 1497 O O . ARG B 1 10 ? -59.938 18.375 53.031 1 24.06 10 ARG B O 1
ATOM 1504 N N . GLY B 1 11 ? -61.094 19.812 51.844 1 22.45 11 GLY B N 1
ATOM 1505 C CA . GLY B 1 11 ? -60.75 19.672 50.438 1 22.45 11 GLY B CA 1
ATOM 1506 C C . GLY B 1 11 ? -59.312 20.047 50.125 1 22.45 11 GLY B C 1
ATOM 1507 O O . GLY B 1 11 ? -58.844 21.141 50.5 1 22.45 11 GLY B O 1
ATOM 1508 N N . ARG B 1 12 ? -58.312 19.156 50.375 1 25.81 12 ARG B N 1
ATOM 1509 C CA . ARG B 1 12 ? -56.906 19.344 50.094 1 25.81 12 ARG B CA 1
ATOM 1510 C C . ARG B 1 12 ? -56.688 19.922 48.688 1 25.81 12 ARG B C 1
ATOM 1512 O O . ARG B 1 12 ? -57.219 19.375 47.688 1 25.81 12 ARG B O 1
ATOM 1519 N N . ALA B 1 13 ? -56.625 21.312 48.562 1 25.59 13 ALA B N 1
ATOM 1520 C CA . ALA B 1 13 ? -56.281 22.094 47.375 1 25.59 13 ALA B CA 1
ATOM 1521 C C . ALA B 1 13 ? -55.125 21.469 46.594 1 25.59 13 ALA B C 1
ATOM 1523 O O . ALA B 1 13 ? -54.094 21.125 47.188 1 25.59 13 ALA B O 1
ATOM 1524 N N . CYS B 1 14 ? -55.375 20.688 45.562 1 23.81 14 CYS B N 1
ATOM 1525 C CA . CYS B 1 14 ? -54.5 20.078 44.562 1 23.81 14 CYS B CA 1
ATOM 1526 C C . CYS B 1 14 ? -53.5 21.078 44.031 1 23.81 14 CYS B C 1
ATOM 1528 O O . CYS B 1 14 ? -53.875 22.094 43.469 1 23.81 14 CYS B O 1
ATOM 1530 N N . ALA B 1 15 ? -52.469 21.422 44.875 1 28.5 15 ALA B N 1
ATOM 1531 C CA . ALA B 1 15 ? -51.406 22.312 44.438 1 28.5 15 ALA B CA 1
ATOM 1532 C C . ALA B 1 15 ? -51.031 22.062 42.969 1 28.5 15 ALA B C 1
ATOM 1534 O O . ALA B 1 15 ? -51.031 20.906 42.531 1 28.5 15 ALA B O 1
ATOM 1535 N N . ARG B 1 16 ? -51.281 23.047 42.156 1 26.02 16 ARG B N 1
ATOM 1536 C CA . ARG B 1 16 ? -50.938 23.141 40.719 1 26.02 16 ARG B CA 1
ATOM 1537 C C . ARG B 1 16 ? -49.531 22.688 40.469 1 26.02 16 ARG B C 1
ATOM 1539 O O . ARG B 1 16 ? -48.594 23.172 41.094 1 26.02 16 ARG B O 1
ATOM 1546 N N . VAL B 1 17 ? -49.281 21.422 40.156 1 30.11 17 VAL B N 1
ATOM 1547 C CA . VAL B 1 17 ? -48 20.891 39.719 1 30.11 17 VAL B CA 1
ATOM 1548 C C . VAL B 1 17 ? -47.375 21.812 38.656 1 30.11 17 VAL B C 1
ATOM 1550 O O . VAL B 1 17 ? -48.031 22.141 37.656 1 30.11 17 VAL B O 1
ATOM 1553 N N . GLN B 1 18 ? -46.656 22.875 39.094 1 27.73 18 GLN B N 1
ATOM 1554 C CA . GLN B 1 18 ? -46 23.719 38.094 1 27.73 18 GLN B CA 1
ATOM 1555 C C . GLN B 1 18 ? -45.312 22.859 37.031 1 27.73 18 GLN B C 1
ATOM 1557 O O . GLN B 1 18 ? -44.75 21.781 37.344 1 27.73 18 GLN B O 1
ATOM 1562 N N . PRO B 1 19 ? -45.656 23.078 35.75 1 31.11 19 PRO B N 1
ATOM 1563 C CA . PRO B 1 19 ? -45.031 22.312 34.656 1 31.11 19 PRO B CA 1
ATOM 1564 C C . PRO B 1 19 ? -43.5 22.375 34.719 1 31.11 19 PRO B C 1
ATOM 1566 O O . PRO B 1 19 ? -42.938 23.391 35.094 1 31.11 19 PRO B O 1
ATOM 1569 N N . LEU B 1 20 ? -42.875 21.281 35.188 1 32.44 20 LEU B N 1
ATOM 1570 C CA . LEU B 1 20 ? -41.438 21.141 35.094 1 32.44 20 LEU B CA 1
ATOM 1571 C C . LEU B 1 20 ? -40.906 21.703 33.781 1 32.44 20 LEU B C 1
ATOM 1573 O O . LEU B 1 20 ? -41.469 21.406 32.719 1 32.44 20 LEU B O 1
ATOM 1577 N N . THR B 1 21 ? -40.438 22.906 33.844 1 30.89 21 THR B N 1
ATOM 1578 C CA . THR B 1 21 ? -39.719 23.5 32.719 1 30.89 21 THR B CA 1
ATOM 1579 C C . THR B 1 21 ? -38.812 22.453 32.031 1 30.89 21 THR B C 1
ATOM 1581 O O . THR B 1 21 ? -38.281 21.562 32.719 1 30.89 21 THR B O 1
ATOM 1584 N N . THR B 1 22 ? -39.156 22.203 30.75 1 30.05 22 THR B N 1
ATOM 1585 C CA . THR B 1 22 ? -38.438 21.406 29.75 1 30.05 22 THR B CA 1
ATOM 1586 C C . THR B 1 22 ? -36.938 21.641 29.859 1 30.05 22 THR B C 1
ATOM 1588 O O . THR B 1 22 ? -36.469 22.781 30.047 1 30.05 22 THR B O 1
ATOM 1591 N N . SER B 1 23 ? -36.219 20.625 30.406 1 31.91 23 SER B N 1
ATOM 1592 C CA . SER B 1 23 ? -34.781 20.469 30.359 1 31.91 23 SER B CA 1
ATOM 1593 C C . SER B 1 23 ? -34.188 21.031 29.078 1 31.91 23 SER B C 1
ATOM 1595 O O . SER B 1 23 ? -34.812 20.969 28.016 1 31.91 23 SER B O 1
ATOM 1597 N N . SER B 1 24 ? -33.469 22.109 29.188 1 31.94 24 SER B N 1
ATOM 1598 C CA . SER B 1 24 ? -32.625 22.625 28.141 1 31.94 24 SER B CA 1
ATOM 1599 C C . SER B 1 24 ? -32 21.5 27.297 1 31.94 24 SER B C 1
ATOM 1601 O O . SER B 1 24 ? -31.531 20.516 27.828 1 31.94 24 SER B O 1
ATOM 1603 N N . SER B 1 25 ? -32.625 21.203 26.156 1 31.22 25 SER B N 1
ATOM 1604 C CA . SER B 1 25 ? -32.062 20.391 25.078 1 31.22 25 SER B CA 1
ATOM 1605 C C . SER B 1 25 ? -30.547 20.578 24.969 1 31.22 25 SER B C 1
ATOM 1607 O O . SER B 1 25 ? -30.078 21.688 24.734 1 31.22 25 SER B O 1
ATOM 1609 N N . SER B 1 26 ? -29.781 20.062 25.906 1 34.31 26 SER B N 1
ATOM 1610 C CA . SER B 1 26 ? -28.375 19.953 25.516 1 34.31 26 SER B CA 1
ATOM 1611 C C . SER B 1 26 ? -28.25 19.734 24.016 1 34.31 26 SER B C 1
ATOM 1613 O O . SER B 1 26 ? -28.766 18.75 23.469 1 34.31 26 SER B O 1
ATOM 1615 N N . ALA B 1 27 ? -28.406 20.703 23.234 1 33.91 27 ALA B N 1
ATOM 1616 C CA . ALA B 1 27 ? -28 20.578 21.828 1 33.91 27 ALA B CA 1
ATOM 1617 C C . ALA B 1 27 ? -26.906 19.531 21.672 1 33.91 27 ALA B C 1
ATOM 1619 O O . ALA B 1 27 ? -25.797 19.719 22.188 1 33.91 27 ALA B O 1
ATOM 1620 N N . ARG B 1 28 ? -27.219 18.25 21.75 1 33.88 28 ARG B N 1
ATOM 1621 C CA . ARG B 1 28 ? -26.281 17.266 21.234 1 33.88 28 ARG B CA 1
ATOM 1622 C C . ARG B 1 28 ? -25.469 17.828 20.078 1 33.88 28 ARG B C 1
ATOM 1624 O O . ARG B 1 28 ? -26.016 18.422 19.141 1 33.88 28 ARG B O 1
ATOM 1631 N N . ARG B 1 29 ? -24.328 18.344 20.312 1 37.66 29 ARG B N 1
ATOM 1632 C CA . ARG B 1 29 ? -23.469 18.578 19.156 1 37.66 29 ARG B CA 1
ATOM 1633 C C . ARG B 1 29 ? -23.875 17.672 18 1 37.66 29 ARG B C 1
ATOM 1635 O O . ARG B 1 29 ? -24.031 16.453 18.172 1 37.66 29 ARG B O 1
ATOM 1642 N N . ALA B 1 30 ? -24.797 17.953 17.156 1 38.34 30 ALA B N 1
ATOM 1643 C CA . ALA B 1 30 ? -25.047 17.266 15.875 1 38.34 30 ALA B CA 1
ATOM 1644 C C . ALA B 1 30 ? -23.891 16.328 15.539 1 38.34 30 ALA B C 1
ATOM 1646 O O . ALA B 1 30 ? -22.719 16.672 15.703 1 38.34 30 ALA B O 1
ATOM 1647 N N . SER B 1 31 ? -23.984 14.953 15.617 1 41.06 31 SER B N 1
ATOM 1648 C CA . SER B 1 31 ? -23.141 13.773 15.5 1 41.06 31 SER B CA 1
ATOM 1649 C C . SER B 1 31 ? -22.109 13.945 14.383 1 41.06 31 SER B C 1
ATOM 1651 O O . SER B 1 31 ? -21.719 12.969 13.734 1 41.06 31 SER B O 1
ATOM 1653 N N . THR B 1 32 ? -22.172 14.945 13.5 1 50.38 32 THR B N 1
ATOM 1654 C CA . THR B 1 32 ? -20.953 15.195 12.727 1 50.38 32 THR B CA 1
ATOM 1655 C C . THR B 1 32 ? -19.719 15.07 13.609 1 50.38 32 THR B C 1
ATOM 1657 O O . THR B 1 32 ? -18.641 15.539 13.242 1 50.38 32 THR B O 1
ATOM 1660 N N . LEU B 1 33 ? -19.844 14.609 14.812 1 59.31 33 LEU B N 1
ATOM 1661 C CA . LEU B 1 33 ? -18.906 14.336 15.891 1 59.31 33 LEU B CA 1
ATOM 1662 C C . LEU B 1 33 ? -18 13.148 15.539 1 59.31 33 LEU B C 1
ATOM 1664 O O . LEU B 1 33 ? -18.5 12.109 15.094 1 59.31 33 LEU B O 1
ATOM 1668 N N . GLY B 1 34 ? -16.844 13.438 15.141 1 80.88 34 GLY B N 1
ATOM 1669 C CA . GLY B 1 34 ? -15.812 12.422 14.992 1 80.88 34 GLY B CA 1
ATOM 1670 C C . GLY B 1 34 ? -15.125 12.453 13.641 1 80.88 34 GLY B C 1
ATOM 1671 O O . GLY B 1 34 ? -14.133 11.758 13.43 1 80.88 34 GLY B O 1
ATOM 1672 N N . ARG B 1 35 ? -15.906 13.312 12.789 1 88.88 35 ARG B N 1
ATOM 1673 C CA . ARG B 1 35 ? -15.234 13.445 11.5 1 88.88 35 ARG B CA 1
ATOM 1674 C C . ARG B 1 35 ? -14.047 14.406 11.586 1 88.88 35 ARG B C 1
ATOM 1676 O O . ARG B 1 35 ? -14 15.258 12.477 1 88.88 35 ARG B O 1
ATOM 1683 N N . PHE B 1 36 ? -13.219 14.18 10.688 1 94.69 36 PHE B N 1
ATOM 1684 C CA . PHE B 1 36 ? -12.078 15.086 10.617 1 94.69 36 PHE B CA 1
ATOM 1685 C C . PHE B 1 36 ? -12.547 16.531 10.445 1 94.69 36 PHE B C 1
ATOM 1687 O O . PHE B 1 36 ? -13.477 16.797 9.688 1 94.69 36 PHE B O 1
ATOM 1694 N N . SER B 1 37 ? -11.969 17.453 11.219 1 88.31 37 SER B N 1
ATOM 1695 C CA . SER B 1 37 ? -12.195 18.891 11.086 1 88.31 37 SER B CA 1
ATOM 1696 C C . SER B 1 37 ? -10.953 19.594 10.539 1 88.31 37 SER B C 1
ATOM 1698 O O . SER B 1 37 ? -9.836 19.328 10.992 1 88.31 37 SER B O 1
ATOM 1700 N N . PRO B 1 38 ? -11.188 20.484 9.562 1 83.06 38 PRO B N 1
ATOM 1701 C CA . PRO B 1 38 ? -10.031 21.188 9.016 1 83.06 38 PRO B CA 1
ATOM 1702 C C . PRO B 1 38 ? -9.43 22.188 10 1 83.06 38 PRO B C 1
ATOM 1704 O O . PRO B 1 38 ? -8.281 22.609 9.844 1 83.06 38 PRO B O 1
ATOM 1707 N N . THR B 1 39 ? -10.148 22.531 11.031 1 83.94 39 THR B N 1
ATOM 1708 C CA . THR B 1 39 ? -9.703 23.625 11.883 1 83.94 39 THR B CA 1
ATOM 1709 C C . THR B 1 39 ? -9.328 23.109 13.273 1 83.94 39 THR B C 1
ATOM 1711 O O . THR B 1 39 ? -8.734 23.844 14.07 1 83.94 39 THR B O 1
ATOM 1714 N N . GLU B 1 40 ? -9.68 21.906 13.547 1 87.5 40 GLU B N 1
ATOM 1715 C CA . GLU B 1 40 ? -9.414 21.359 14.875 1 87.5 40 GLU B CA 1
ATOM 1716 C C . GLU B 1 40 ? -8.398 20.219 14.805 1 87.5 40 GLU B C 1
ATOM 1718 O O . GLU B 1 40 ? -8.367 19.469 13.836 1 87.5 40 GLU B O 1
ATOM 1723 N N . PRO B 1 41 ? -7.625 20.172 15.875 1 92.12 41 PRO B N 1
ATOM 1724 C CA . PRO B 1 41 ? -6.746 19 15.945 1 92.12 41 PRO B CA 1
ATOM 1725 C C . PRO B 1 41 ? -7.52 17.688 16.016 1 92.12 41 PRO B C 1
ATOM 1727 O O . PRO B 1 41 ? -8.648 17.656 16.516 1 92.12 41 PRO B O 1
ATOM 1730 N N . LEU B 1 42 ? -6.883 16.688 15.555 1 96 42 LEU B N 1
ATOM 1731 C CA . LEU B 1 42 ? -7.508 15.367 15.594 1 96 42 LEU B CA 1
ATOM 1732 C C . LEU B 1 42 ? -7.703 14.906 17.031 1 96 42 LEU B C 1
ATOM 1734 O O . LEU B 1 42 ? -6.883 15.203 17.906 1 96 42 LEU B O 1
ATOM 1738 N N . ALA B 1 43 ? -8.75 14.188 17.234 1 96.12 43 ALA B N 1
ATOM 1739 C CA . ALA B 1 43 ? -9.039 13.547 18.516 1 96.12 43 ALA B CA 1
ATOM 1740 C C . ALA B 1 43 ? -9.383 12.07 18.328 1 96.12 43 ALA B C 1
ATOM 1742 O O . ALA B 1 43 ? -9.875 11.68 17.266 1 96.12 43 ALA B O 1
ATOM 1743 N N . VAL B 1 44 ? -9.078 11.297 19.375 1 97.5 44 VAL B N 1
ATOM 1744 C CA . VAL B 1 44 ? -9.445 9.883 19.312 1 97.5 44 VAL B CA 1
ATOM 1745 C C . VAL B 1 44 ? -10.938 9.75 19 1 97.5 44 VAL B C 1
ATOM 1747 O O . VAL B 1 44 ? -11.766 10.438 19.594 1 97.5 44 VAL B O 1
ATOM 1750 N N . GLY B 1 45 ? -11.25 8.93 18 1 97.69 45 GLY B N 1
ATOM 1751 C CA . GLY B 1 45 ? -12.633 8.75 17.562 1 97.69 45 GLY B CA 1
ATOM 1752 C C . GLY B 1 45 ? -12.961 9.492 16.297 1 97.69 45 GLY B C 1
ATOM 1753 O O . GLY B 1 45 ? -13.969 9.203 15.641 1 97.69 45 GLY B O 1
ATOM 1754 N N . ASP B 1 46 ? -12.156 10.5 15.969 1 97.81 46 ASP B N 1
ATOM 1755 C CA . ASP B 1 46 ? -12.344 11.188 14.695 1 97.81 46 ASP B CA 1
ATOM 1756 C C . ASP B 1 46 ? -12.148 10.234 13.516 1 97.81 46 ASP B C 1
ATOM 1758 O O . ASP B 1 46 ? -11.336 9.312 13.586 1 97.81 46 ASP B O 1
ATOM 1762 N N . TRP B 1 47 ? -12.922 10.422 12.469 1 98.56 47 TRP B N 1
ATOM 1763 C CA . TRP B 1 47 ? -12.812 9.539 11.312 1 98.56 47 TRP B CA 1
ATOM 1764 C C . TRP B 1 47 ? -13.125 10.289 10.023 1 98.56 47 TRP B C 1
ATOM 1766 O O . TRP B 1 47 ? -13.641 11.406 10.055 1 98.56 47 TRP B O 1
ATOM 1776 N N . SER B 1 48 ? -12.688 9.75 8.891 1 98.62 48 SER B N 1
ATOM 1777 C CA . SER B 1 48 ? -13.023 10.195 7.543 1 98.62 48 SER B CA 1
ATOM 1778 C C . SER B 1 48 ? -13.117 9.008 6.586 1 98.62 48 SER B C 1
ATOM 1780 O O . SER B 1 48 ? -12.594 7.93 6.867 1 98.62 48 SER B O 1
ATOM 1782 N N . GLU B 1 49 ? -13.867 9.188 5.539 1 98.44 49 GLU B N 1
ATOM 1783 C CA . GLU B 1 49 ? -14.016 8.117 4.559 1 98.44 49 GLU B CA 1
ATOM 1784 C C . GLU B 1 49 ? -14.156 8.68 3.146 1 98.44 49 GLU B C 1
ATOM 1786 O O . GLU B 1 49 ? -14.406 9.875 2.971 1 98.44 49 GLU B O 1
ATOM 1791 N N . THR B 1 50 ? -13.859 7.906 2.172 1 98.56 50 THR B N 1
ATOM 1792 C CA . THR B 1 50 ? -14.094 8.203 0.763 1 98.56 50 THR B CA 1
ATOM 1793 C C . THR B 1 50 ? -14.703 7 0.049 1 98.56 50 THR B C 1
ATOM 1795 O O . THR B 1 50 ? -14.656 5.879 0.562 1 98.56 50 THR B O 1
ATOM 1798 N N . HIS B 1 51 ? -15.375 7.234 -1.033 1 98.56 51 HIS B N 1
ATOM 1799 C CA . HIS B 1 51 ? -15.945 6.211 -1.903 1 98.56 51 HIS B CA 1
ATOM 1800 C C . HIS B 1 51 ? -15.281 6.23 -3.279 1 98.56 51 HIS B C 1
ATOM 1802 O O . HIS B 1 51 ? -15 7.305 -3.82 1 98.56 51 HIS B O 1
ATOM 1808 N N . LYS B 1 52 ? -15.07 4.984 -3.764 1 98.69 52 LYS B N 1
ATOM 1809 C CA . LYS B 1 52 ? -14.398 4.902 -5.059 1 98.69 52 LYS B CA 1
ATOM 1810 C C . LYS B 1 52 ? -14.883 3.688 -5.848 1 98.69 52 LYS B C 1
ATOM 1812 O O . LYS B 1 52 ? -15.289 2.682 -5.262 1 98.69 52 LYS B O 1
ATOM 1817 N N . VAL B 1 53 ? -14.938 3.83 -7.141 1 98.88 53 VAL B N 1
ATOM 1818 C CA . VAL B 1 53 ? -15.07 2.721 -8.078 1 98.88 53 VAL B CA 1
ATOM 1819 C C . VAL B 1 53 ? -13.82 2.623 -8.945 1 98.88 53 VAL B C 1
ATOM 1821 O O . VAL B 1 53 ? -13.438 3.592 -9.609 1 98.88 53 VAL B O 1
ATOM 1824 N N . PHE B 1 54 ? -13.148 1.471 -8.914 1 98.88 54 PHE B N 1
ATOM 1825 C CA . PHE B 1 54 ? -12.023 1.217 -9.805 1 98.88 54 PHE B CA 1
ATOM 1826 C C . PHE B 1 54 ? -12.461 0.366 -10.992 1 98.88 54 PHE B C 1
ATOM 1828 O O . PHE B 1 54 ? -12.664 -0.842 -10.859 1 98.88 54 PHE B O 1
ATOM 1835 N N . GLY B 1 55 ? -12.539 1.056 -12.086 1 98.88 55 GLY B N 1
ATOM 1836 C CA . GLY B 1 55 ? -12.867 0.339 -13.305 1 98.88 55 GLY B CA 1
ATOM 1837 C C . GLY B 1 55 ? -11.641 -0.153 -14.055 1 98.88 55 GLY B C 1
ATOM 1838 O O . GLY B 1 55 ? -10.531 -0.147 -13.508 1 98.88 55 GLY B O 1
ATOM 1839 N N . THR B 1 56 ? -11.898 -0.645 -15.297 1 98.88 56 THR B N 1
ATOM 1840 C CA . THR B 1 56 ? -10.852 -1.212 -16.141 1 98.88 56 THR B CA 1
ATOM 1841 C C . THR B 1 56 ? -9.719 -0.213 -16.328 1 98.88 56 THR B C 1
ATOM 1843 O O . THR B 1 56 ? -8.547 -0.57 -16.203 1 98.88 56 THR B O 1
ATOM 1846 N N . PRO B 1 57 ? -10.039 1.121 -16.547 1 98.81 57 PRO B N 1
ATOM 1847 C CA . PRO B 1 57 ? -8.938 2.061 -16.766 1 98.81 57 PRO B CA 1
ATOM 1848 C C . PRO B 1 57 ? -8.062 2.25 -15.531 1 98.81 57 PRO B C 1
ATOM 1850 O O . PRO B 1 57 ? -6.836 2.303 -15.648 1 98.81 57 PRO B O 1
ATOM 1853 N N . GLU B 1 58 ? -8.656 2.383 -14.359 1 98.88 58 GLU B N 1
ATOM 1854 C CA . GLU B 1 58 ? -7.891 2.582 -13.125 1 98.88 58 GLU B CA 1
ATOM 1855 C C . GLU B 1 58 ? -7.008 1.373 -12.82 1 98.88 58 GLU B C 1
ATOM 1857 O O . GLU B 1 58 ? -5.848 1.525 -12.438 1 98.88 58 GLU B O 1
ATOM 1862 N N . VAL B 1 59 ? -7.578 0.192 -13.047 1 98.94 59 VAL B N 1
ATOM 1863 C CA . VAL B 1 59 ? -6.852 -1.048 -12.789 1 98.94 59 VAL B CA 1
ATOM 1864 C C . VAL B 1 59 ? -5.668 -1.158 -13.75 1 98.94 59 VAL B C 1
ATOM 1866 O O . VAL B 1 59 ? -4.562 -1.519 -13.344 1 98.94 59 VAL B O 1
ATOM 1869 N N . ALA B 1 60 ? -5.891 -0.813 -14.984 1 98.88 60 ALA B N 1
ATOM 1870 C CA . ALA B 1 60 ? -4.82 -0.85 -15.977 1 98.88 60 ALA B CA 1
ATOM 1871 C C . ALA B 1 60 ? -3.729 0.164 -15.648 1 98.88 60 ALA B C 1
ATOM 1873 O O . ALA B 1 60 ? -2.539 -0.133 -15.773 1 98.88 60 ALA B O 1
ATOM 1874 N N . GLN B 1 61 ? -4.137 1.344 -15.242 1 98.88 61 GLN B N 1
ATOM 1875 C CA . GLN B 1 61 ? -3.18 2.387 -14.891 1 98.88 61 GLN B CA 1
ATOM 1876 C C . GLN B 1 61 ? -2.332 1.977 -13.688 1 98.88 61 GLN B C 1
ATOM 1878 O O . GLN B 1 61 ? -1.115 2.174 -13.688 1 98.88 61 GLN B O 1
ATOM 1883 N N . PHE B 1 62 ? -2.971 1.375 -12.719 1 98.94 62 PHE B N 1
ATOM 1884 C CA . PHE B 1 62 ? -2.232 0.948 -11.539 1 98.94 62 PHE B CA 1
ATOM 1885 C C . PHE B 1 62 ? -1.275 -0.188 -11.875 1 98.94 62 PHE B C 1
ATOM 1887 O O . PHE B 1 62 ? -0.153 -0.232 -11.367 1 98.94 62 PHE B O 1
ATOM 1894 N N . ALA B 1 63 ? -1.743 -1.071 -12.703 1 98.94 63 ALA B N 1
ATOM 1895 C CA . ALA B 1 63 ? -0.88 -2.17 -13.133 1 98.94 63 ALA B CA 1
ATOM 1896 C C . ALA B 1 63 ? 0.394 -1.643 -13.781 1 98.94 63 ALA B C 1
ATOM 1898 O O . ALA B 1 63 ? 1.487 -2.152 -13.531 1 98.94 63 ALA B O 1
ATOM 1899 N N . ALA B 1 64 ? 0.204 -0.658 -14.57 1 98.75 64 ALA B N 1
ATOM 1900 C CA . ALA B 1 64 ? 1.352 -0.074 -15.258 1 98.75 64 ALA B CA 1
ATOM 1901 C C . ALA B 1 64 ? 2.301 0.6 -14.273 1 98.75 64 ALA B C 1
ATOM 1903 O O . ALA B 1 64 ? 3.52 0.444 -14.367 1 98.75 64 ALA B O 1
ATOM 1904 N N . LEU B 1 65 ? 1.791 1.31 -13.328 1 98.81 65 LEU B N 1
ATOM 1905 C CA . LEU B 1 65 ? 2.592 2.039 -12.352 1 98.81 65 LEU B CA 1
ATOM 1906 C C . LEU B 1 65 ? 3.326 1.077 -11.43 1 98.81 65 LEU B C 1
ATOM 1908 O O . LEU B 1 65 ? 4.516 1.253 -11.156 1 98.81 65 LEU B O 1
ATOM 1912 N N . SER B 1 66 ? 2.646 0.044 -10.969 1 98.81 66 SER B N 1
ATOM 1913 C CA . SER B 1 66 ? 3.162 -0.886 -9.969 1 98.81 66 SER B CA 1
ATOM 1914 C C . SER B 1 66 ? 3.91 -2.041 -10.617 1 98.81 66 SER B C 1
ATOM 1916 O O . SER B 1 66 ? 4.613 -2.793 -9.945 1 98.81 66 SER B O 1
ATOM 1918 N N . GLU B 1 67 ? 3.621 -2.189 -11.891 1 98.56 67 GLU B N 1
ATOM 1919 C CA . GLU B 1 67 ? 4.141 -3.309 -12.672 1 98.56 67 GLU B CA 1
ATOM 1920 C C . GLU B 1 67 ? 3.492 -4.625 -12.242 1 98.56 67 GLU B C 1
ATOM 1922 O O . GLU B 1 67 ? 4.055 -5.699 -12.469 1 98.56 67 GLU B O 1
ATOM 1927 N N . ASP B 1 68 ? 2.416 -4.562 -11.531 1 98.75 68 ASP B N 1
ATOM 1928 C CA . ASP B 1 68 ? 1.636 -5.746 -11.18 1 98.75 68 ASP B CA 1
ATOM 1929 C C . ASP B 1 68 ? 0.695 -6.141 -12.32 1 98.75 68 ASP B C 1
ATOM 1931 O O . ASP B 1 68 ? -0.46 -5.711 -12.352 1 98.75 68 ASP B O 1
ATOM 1935 N N . ILE B 1 69 ? 1.174 -7.035 -13.156 1 98.81 69 ILE B N 1
ATOM 1936 C CA . ILE B 1 69 ? 0.392 -7.43 -14.32 1 98.81 69 ILE B CA 1
ATOM 1937 C C . ILE B 1 69 ? -0.183 -8.828 -14.109 1 98.81 69 ILE B C 1
ATOM 1939 O O . ILE B 1 69 ? -0.344 -9.594 -15.062 1 98.81 69 ILE B O 1
ATOM 1943 N N . ASN B 1 70 ? -0.397 -9.258 -12.906 1 98.75 70 ASN B N 1
ATOM 1944 C CA . ASN B 1 70 ? -1.084 -10.508 -12.594 1 98.75 70 ASN B CA 1
ATOM 1945 C C . ASN B 1 70 ? -2.391 -10.641 -13.375 1 98.75 70 ASN B C 1
ATOM 1947 O O . ASN B 1 70 ? -3.248 -9.758 -13.312 1 98.75 70 ASN B O 1
ATOM 1951 N N . PRO B 1 71 ? -2.545 -11.68 -14.086 1 98.75 71 PRO B N 1
ATOM 1952 C CA . PRO B 1 71 ? -3.725 -11.812 -14.938 1 98.75 71 PRO B CA 1
ATOM 1953 C C . PRO B 1 71 ? -5.031 -11.805 -14.156 1 98.75 71 PRO B C 1
ATOM 1955 O O . PRO B 1 71 ? -6.098 -11.539 -14.719 1 98.75 71 PRO B O 1
ATOM 1958 N N . ILE B 1 72 ? -5.051 -12.031 -12.859 1 98.75 72 ILE B N 1
ATOM 1959 C CA . ILE B 1 72 ? -6.266 -11.992 -12.047 1 98.75 72 ILE B CA 1
ATOM 1960 C C . ILE B 1 72 ? -6.852 -10.578 -12.078 1 98.75 72 ILE B C 1
ATOM 1962 O O . ILE B 1 72 ? -8.039 -10.391 -11.789 1 98.75 72 ILE B O 1
ATOM 1966 N N . HIS B 1 73 ? -6.008 -9.578 -12.359 1 98.94 73 HIS B N 1
ATOM 1967 C CA . HIS B 1 73 ? -6.441 -8.18 -12.359 1 98.94 73 HIS B CA 1
ATOM 1968 C C . HIS B 1 73 ? -6.797 -7.719 -13.773 1 98.94 73 HIS B C 1
ATOM 1970 O O . HIS B 1 73 ? -7.559 -6.762 -13.938 1 98.94 73 HIS B O 1
ATOM 1976 N N . LEU B 1 74 ? -6.273 -8.352 -14.789 1 98.88 74 LEU B N 1
ATOM 1977 C CA . LEU B 1 74 ? -6.254 -7.707 -16.094 1 98.88 74 LEU B CA 1
ATOM 1978 C C . LEU B 1 74 ? -6.938 -8.586 -17.141 1 98.88 74 LEU B C 1
ATOM 1980 O O . LEU B 1 74 ? -7.434 -8.078 -18.156 1 98.88 74 LEU B O 1
ATOM 1984 N N . ASP B 1 75 ? -6.938 -9.891 -16.922 1 98.81 75 ASP B N 1
ATOM 1985 C CA . ASP B 1 75 ? -7.379 -10.852 -17.922 1 98.81 75 ASP B CA 1
ATOM 1986 C C . ASP B 1 75 ? -8.703 -11.5 -17.516 1 98.81 75 ASP B C 1
ATOM 1988 O O . ASP B 1 75 ? -8.727 -12.422 -16.703 1 98.81 75 ASP B O 1
ATOM 1992 N N . ALA B 1 76 ? -9.742 -11.094 -18.203 1 98.69 76 ALA B N 1
ATOM 1993 C CA . ALA B 1 76 ? -11.078 -11.57 -17.844 1 98.69 76 ALA B CA 1
ATOM 1994 C C . ALA B 1 76 ? -11.188 -13.078 -18.016 1 98.69 76 ALA B C 1
ATOM 1996 O O . ALA B 1 76 ? -11.805 -13.758 -17.188 1 98.69 76 ALA B O 1
ATOM 1997 N N . ALA B 1 77 ? -10.602 -13.586 -19.078 1 98.62 77 ALA B N 1
ATOM 1998 C CA . ALA B 1 77 ? -10.672 -15.023 -19.328 1 98.62 77 ALA B CA 1
ATOM 1999 C C . ALA B 1 77 ? -9.93 -15.797 -18.25 1 98.62 77 ALA B C 1
ATOM 2001 O O . ALA B 1 77 ? -10.414 -16.828 -17.766 1 98.62 77 ALA B O 1
ATOM 2002 N N . TYR B 1 78 ? -8.852 -15.344 -17.906 1 98.44 78 TYR B N 1
ATOM 2003 C CA . TYR B 1 78 ? -8.086 -15.977 -16.828 1 98.44 78 TYR B CA 1
ATOM 2004 C C . TYR B 1 78 ? -8.836 -15.891 -15.508 1 98.44 78 TYR B C 1
ATOM 2006 O O . TYR B 1 78 ? -8.977 -16.891 -14.797 1 98.44 78 TYR B O 1
ATOM 2014 N N . ALA B 1 79 ? -9.297 -14.734 -15.172 1 98.56 79 ALA B N 1
ATOM 2015 C CA . ALA B 1 79 ? -9.938 -14.469 -13.891 1 98.56 79 ALA B CA 1
ATOM 2016 C C . ALA B 1 79 ? -11.203 -15.312 -13.719 1 98.56 79 ALA B C 1
ATOM 2018 O O . ALA B 1 79 ? -11.531 -15.734 -12.609 1 98.56 79 ALA B O 1
ATOM 2019 N N . GLU B 1 80 ? -11.867 -15.578 -14.828 1 98.5 80 GLU B N 1
ATOM 2020 C CA . GLU B 1 80 ? -13.094 -16.375 -14.797 1 98.5 80 GLU B CA 1
ATOM 2021 C C . GLU B 1 80 ? -12.82 -17.781 -14.297 1 98.5 80 GLU B C 1
ATOM 2023 O O . GLU B 1 80 ? -13.703 -18.422 -13.703 1 98.5 80 GLU B O 1
ATOM 2028 N N . LYS B 1 81 ? -11.641 -18.172 -14.453 1 97.81 81 LYS B N 1
ATOM 2029 C CA . LYS B 1 81 ? -11.281 -19.547 -14.109 1 97.81 81 LYS B CA 1
ATOM 2030 C C . LYS B 1 81 ? -10.734 -19.641 -12.688 1 97.81 81 LYS B C 1
ATOM 2032 O O . LYS B 1 81 ? -10.453 -20.734 -12.195 1 97.81 81 LYS B O 1
ATOM 2037 N N . THR B 1 82 ? -10.562 -18.516 -12.086 1 97.31 82 THR B N 1
ATOM 2038 C CA . THR B 1 82 ? -10.086 -18.5 -10.703 1 97.31 82 THR B CA 1
ATOM 2039 C C . THR B 1 82 ? -11.258 -18.609 -9.727 1 97.31 82 THR B C 1
ATOM 2041 O O . THR B 1 82 ? -12.422 -18.594 -10.141 1 97.31 82 THR B O 1
ATOM 2044 N N . ARG B 1 83 ? -10.914 -18.672 -8.438 1 96.5 83 ARG B N 1
ATOM 2045 C CA . ARG B 1 83 ? -11.93 -18.766 -7.391 1 96.5 83 ARG B CA 1
ATOM 2046 C C . ARG B 1 83 ? -12.766 -17.484 -7.328 1 96.5 83 ARG B C 1
ATOM 2048 O O . ARG B 1 83 ? -13.859 -17.484 -6.754 1 96.5 83 ARG B O 1
ATOM 2055 N N . PHE B 1 84 ? -12.312 -16.484 -7.906 1 98.06 84 PHE B N 1
ATOM 2056 C CA . PHE B 1 84 ? -13.008 -15.203 -7.832 1 98.06 84 PHE B CA 1
ATOM 2057 C C . PHE B 1 84 ? -14.062 -15.102 -8.93 1 98.06 84 PHE B C 1
ATOM 2059 O O . PHE B 1 84 ? -15 -14.305 -8.82 1 98.06 84 PHE B O 1
ATOM 2066 N N . GLY B 1 85 ? -13.852 -15.734 -10.016 1 98.56 85 GLY B N 1
ATOM 2067 C CA . GLY B 1 85 ? -14.836 -15.797 -11.086 1 98.56 85 GLY B CA 1
ATOM 2068 C C . GLY B 1 85 ? -14.867 -14.547 -11.945 1 98.56 85 GLY B C 1
ATOM 2069 O O . GLY B 1 85 ? -15.648 -14.453 -12.891 1 98.56 85 GLY B O 1
ATOM 2070 N N . ALA B 1 86 ? -14.141 -13.539 -11.586 1 98.81 86 ALA B N 1
ATOM 2071 C CA . ALA B 1 86 ? -14.031 -12.273 -12.297 1 98.81 86 ALA B CA 1
ATOM 2072 C C . ALA B 1 86 ? -12.797 -11.5 -11.852 1 98.81 86 ALA B C 1
ATOM 2074 O O . ALA B 1 86 ? -12.148 -11.859 -10.859 1 98.81 86 ALA B O 1
ATOM 2075 N N . ARG B 1 87 ? -12.461 -10.484 -12.633 1 98.88 87 ARG B N 1
ATOM 2076 C CA . ARG B 1 87 ? -11.289 -9.68 -12.281 1 98.88 87 ARG B CA 1
ATOM 2077 C C . ARG B 1 87 ? -11.5 -8.953 -10.961 1 98.88 87 ARG B C 1
ATOM 2079 O O . ARG B 1 87 ? -12.586 -8.438 -10.695 1 98.88 87 ARG B O 1
ATOM 2086 N N . ILE B 1 88 ? -10.422 -8.93 -10.211 1 98.88 88 ILE B N 1
ATOM 2087 C CA . ILE B 1 88 ? -10.461 -8.219 -8.938 1 98.88 88 ILE B CA 1
ATOM 2088 C C . ILE B 1 88 ? -9.469 -7.062 -8.961 1 98.88 88 ILE B C 1
ATOM 2090 O O . ILE B 1 88 ? -8.508 -7.07 -9.742 1 98.88 88 ILE B O 1
ATOM 2094 N N . VAL B 1 89 ? -9.703 -6.066 -8.18 1 98.94 89 VAL B N 1
ATOM 2095 C CA . VAL B 1 89 ? -8.859 -4.887 -8.055 1 98.94 89 VAL B CA 1
ATOM 2096 C C . VAL B 1 89 ? -7.613 -5.23 -7.242 1 98.94 89 VAL B C 1
ATOM 2098 O O . VAL B 1 89 ? -7.68 -6.02 -6.297 1 98.94 89 VAL B O 1
ATOM 2101 N N . HIS B 1 90 ? -6.512 -4.668 -7.645 1 98.94 90 HIS B N 1
ATOM 2102 C CA . HIS B 1 90 ? -5.316 -4.812 -6.82 1 98.94 90 HIS B CA 1
ATOM 2103 C C . HIS B 1 90 ? -5.578 -4.363 -5.387 1 98.94 90 HIS B C 1
ATOM 2105 O O . HIS B 1 90 ? -6.012 -3.232 -5.156 1 98.94 90 HIS B O 1
ATOM 2111 N N . GLY B 1 91 ? -5.203 -5.203 -4.422 1 98.88 91 GLY B N 1
ATOM 2112 C CA . GLY B 1 91 ? -5.352 -4.816 -3.029 1 98.88 91 GLY B CA 1
ATOM 2113 C C . GLY B 1 91 ? -4.609 -3.541 -2.682 1 98.88 91 GLY B C 1
ATOM 2114 O O . GLY B 1 91 ? -5.129 -2.693 -1.954 1 98.88 91 GLY B O 1
ATOM 2115 N N . MET B 1 92 ? -3.443 -3.375 -3.199 1 98.94 92 MET B N 1
ATOM 2116 C CA . MET B 1 92 ? -2.604 -2.223 -2.887 1 98.94 92 MET B CA 1
ATOM 2117 C C . MET B 1 92 ? -3.172 -0.951 -3.51 1 98.94 92 MET B C 1
ATOM 2119 O O . MET B 1 92 ? -2.955 0.147 -2.994 1 98.94 92 MET B O 1
ATOM 2123 N N . LEU B 1 93 ? -3.904 -1.048 -4.613 1 98.94 93 LEU B N 1
ATOM 2124 C CA . LEU B 1 93 ? -4.621 0.103 -5.152 1 98.94 93 LEU B CA 1
ATOM 2125 C C . LEU B 1 93 ? -5.73 0.548 -4.207 1 98.94 93 LEU B C 1
ATOM 2127 O O . LEU B 1 93 ? -5.805 1.724 -3.842 1 98.94 93 LEU B O 1
ATOM 2131 N N . SER B 1 94 ? -6.527 -0.372 -3.797 1 98.94 94 SER B N 1
ATOM 2132 C CA . SER B 1 94 ? -7.594 -0.042 -2.857 1 98.94 94 SER B CA 1
ATOM 2133 C C . SER B 1 94 ? -7.031 0.5 -1.548 1 98.94 94 SER B C 1
ATOM 2135 O O . SER B 1 94 ? -7.551 1.472 -0.996 1 98.94 94 SER B O 1
ATOM 2137 N N . ALA B 1 95 ? -5.961 -0.099 -1.085 1 98.94 95 ALA B N 1
ATOM 2138 C CA . ALA B 1 95 ? -5.34 0.313 0.172 1 98.94 95 ALA B CA 1
ATOM 2139 C C . ALA B 1 95 ? -4.758 1.719 0.062 1 98.94 95 ALA B C 1
ATOM 2141 O O . ALA B 1 95 ? -4.594 2.41 1.07 1 98.94 95 ALA B O 1
ATOM 2142 N N . SER B 1 96 ? -4.398 2.152 -1.105 1 98.94 96 SER B N 1
ATOM 2143 C CA . SER B 1 96 ? -3.799 3.471 -1.288 1 98.94 96 SER B CA 1
ATOM 2144 C C . SER B 1 96 ? -4.789 4.578 -0.946 1 98.94 96 SER B C 1
ATOM 2146 O O . SER B 1 96 ? -4.395 5.727 -0.733 1 98.94 96 SER B O 1
ATOM 2148 N N . LEU B 1 97 ? -6.062 4.27 -0.884 1 98.94 97 LEU B N 1
ATOM 2149 C CA . LEU B 1 97 ? -7.082 5.258 -0.544 1 98.94 97 LEU B CA 1
ATOM 2150 C C . LEU B 1 97 ? -6.906 5.746 0.891 1 98.94 97 LEU B C 1
ATOM 2152 O O . LEU B 1 97 ? -7.297 6.867 1.222 1 98.94 97 LEU B O 1
ATOM 2156 N N . PHE B 1 98 ? -6.281 4.918 1.782 1 98.94 98 PHE B N 1
ATOM 2157 C CA . PHE B 1 98 ? -6.074 5.336 3.164 1 98.94 98 PHE B CA 1
ATOM 2158 C C . PHE B 1 98 ? -5.141 6.539 3.23 1 98.94 98 PHE B C 1
ATOM 2160 O O . PHE B 1 98 ? -5.477 7.562 3.83 1 98.94 98 PHE B O 1
ATOM 2167 N N . SER B 1 99 ? -4.004 6.363 2.609 1 98.62 99 SER B N 1
ATOM 2168 C CA . SER B 1 99 ? -3.092 7.5 2.543 1 98.62 99 SER B CA 1
ATOM 2169 C C . SER B 1 99 ? -3.701 8.656 1.751 1 98.62 99 SER B C 1
ATOM 2171 O O . SER B 1 99 ? -3.439 9.82 2.047 1 98.62 99 SER B O 1
ATOM 2173 N N . GLY B 1 100 ? -4.574 8.344 0.81 1 98.81 100 GLY B N 1
ATOM 2174 C CA . GLY B 1 100 ? -5.281 9.367 0.056 1 98.81 100 GLY B CA 1
ATOM 2175 C C . GLY B 1 100 ? -6.145 10.258 0.927 1 98.81 100 GLY B C 1
ATOM 2176 O O . GLY B 1 100 ? -6.09 11.484 0.812 1 98.81 100 GLY B O 1
ATOM 2177 N N . ILE B 1 101 ? -6.918 9.641 1.768 1 98.75 101 ILE B N 1
ATOM 2178 C CA . ILE B 1 101 ? -7.75 10.383 2.709 1 98.75 101 ILE B CA 1
ATOM 2179 C C . ILE B 1 101 ? -6.871 11.297 3.562 1 98.75 101 ILE B C 1
ATOM 2181 O O . ILE B 1 101 ? -7.129 12.5 3.666 1 98.75 101 ILE B O 1
ATOM 2185 N N . LEU B 1 102 ? -5.824 10.766 4.086 1 98.25 102 LEU B N 1
ATOM 2186 C CA . LEU B 1 102 ? -4.988 11.477 5.043 1 98.25 102 LEU B CA 1
ATOM 2187 C C . LEU B 1 102 ? -4.184 12.57 4.348 1 98.25 102 LEU B C 1
ATOM 2189 O O . LEU B 1 102 ? -4.121 13.703 4.832 1 98.25 102 LEU B O 1
ATOM 2193 N N . GLY B 1 103 ? -3.623 12.25 3.211 1 97.25 103 GLY B N 1
ATOM 2194 C CA . GLY B 1 103 ? -2.812 13.211 2.475 1 97.25 103 GLY B CA 1
ATOM 2195 C C . GLY B 1 103 ? -3.617 14.367 1.923 1 97.25 103 GLY B C 1
ATOM 2196 O O . GLY B 1 103 ? -3.107 15.484 1.811 1 97.25 103 GLY B O 1
ATOM 2197 N N . SER B 1 104 ? -4.84 14.117 1.57 1 97.44 104 SER B N 1
ATOM 2198 C CA . SER B 1 104 ? -5.672 15.156 0.971 1 97.44 104 SER B CA 1
ATOM 2199 C C . SER B 1 104 ? -6.285 16.062 2.037 1 97.44 104 SER B C 1
ATOM 2201 O O . SER B 1 104 ? -6.523 17.234 1.792 1 97.44 104 SER B O 1
ATOM 2203 N N . GLN B 1 105 ? -6.453 15.539 3.186 1 96.75 105 GLN B N 1
ATOM 2204 C CA . GLN B 1 105 ? -7.156 16.297 4.211 1 96.75 105 GLN B CA 1
ATOM 2205 C C . GLN B 1 105 ? -6.172 16.938 5.195 1 96.75 105 GLN B C 1
ATOM 2207 O O . GLN B 1 105 ? -6.523 17.859 5.922 1 96.75 105 GLN B O 1
ATOM 2212 N N . ILE B 1 106 ? -4.988 16.422 5.258 1 96.31 106 ILE B N 1
ATOM 2213 C CA . ILE B 1 106 ? -3.986 16.922 6.191 1 96.31 106 ILE B CA 1
ATOM 2214 C C . ILE B 1 106 ? -2.68 17.203 5.449 1 96.31 106 ILE B C 1
ATOM 2216 O O . ILE B 1 106 ? -1.754 16.391 5.492 1 96.31 106 ILE B O 1
ATOM 2220 N N . PRO B 1 107 ? -2.566 18.344 4.836 1 95.62 107 PRO B N 1
ATOM 2221 C CA . PRO B 1 107 ? -1.321 18.672 4.133 1 95.62 107 PRO B CA 1
ATOM 2222 C C . PRO B 1 107 ? -0.092 18.562 5.031 1 95.62 107 PRO B C 1
ATOM 2224 O O . PRO B 1 107 ? -0.12 19 6.184 1 95.62 107 PRO B O 1
ATOM 2227 N N . GLY B 1 108 ? 0.903 17.922 4.488 1 96.94 108 GLY B N 1
ATOM 2228 C CA . GLY B 1 108 ? 2.135 17.781 5.246 1 96.94 108 GLY B CA 1
ATOM 2229 C C . GLY B 1 108 ? 2.182 16.5 6.062 1 96.94 108 GLY B C 1
ATOM 2230 O O . GLY B 1 108 ? 3.225 16.156 6.629 1 96.94 108 GLY B O 1
ATOM 2231 N N . ALA B 1 109 ? 1.07 15.766 6.145 1 97.81 109 ALA B N 1
ATOM 2232 C CA . ALA B 1 109 ? 1.073 14.477 6.836 1 97.81 109 ALA B CA 1
ATOM 2233 C C . ALA B 1 109 ? 2.072 13.516 6.199 1 97.81 109 ALA B C 1
ATOM 2235 O O . ALA B 1 109 ? 2.207 13.469 4.977 1 97.81 109 ALA B O 1
ATOM 2236 N N . ILE B 1 110 ? 2.744 12.703 7.082 1 98.44 110 ILE B N 1
ATOM 2237 C CA . ILE B 1 110 ? 3.744 11.75 6.605 1 98.44 110 ILE B CA 1
ATOM 2238 C C . ILE B 1 110 ? 3.398 10.352 7.102 1 98.44 110 ILE B C 1
ATOM 2240 O O . ILE B 1 110 ? 3.258 10.125 8.305 1 98.44 110 ILE B O 1
ATOM 2244 N N . TYR B 1 111 ? 3.252 9.5 6.137 1 98.62 111 TYR B N 1
ATOM 2245 C CA . TYR B 1 111 ? 2.979 8.102 6.465 1 98.62 111 TYR B CA 1
ATOM 2246 C C . TYR B 1 111 ? 4.184 7.449 7.125 1 98.62 111 TYR B C 1
ATOM 2248 O O . TYR B 1 111 ? 5.281 7.441 6.559 1 98.62 111 TYR B O 1
ATOM 2256 N N . VAL B 1 112 ? 3.99 6.898 8.352 1 98.81 112 VAL B N 1
ATOM 2257 C CA . VAL B 1 112 ? 5.078 6.281 9.109 1 98.81 112 VAL B CA 1
ATOM 2258 C C . VAL B 1 112 ? 5.016 4.766 8.953 1 98.81 112 VAL B C 1
ATOM 2260 O O . VAL B 1 112 ? 6.043 4.117 8.734 1 98.81 112 VAL B O 1
ATOM 2263 N N . SER B 1 113 ? 3.855 4.238 9.117 1 98.94 113 SER B N 1
ATOM 2264 C CA . SER B 1 113 ? 3.693 2.801 8.922 1 98.94 113 SER B CA 1
ATOM 2265 C C . SER B 1 113 ? 2.258 2.455 8.539 1 98.94 113 SER B C 1
ATOM 2267 O O . SER B 1 113 ? 1.341 3.248 8.766 1 98.94 113 SER B O 1
ATOM 2269 N N . GLN B 1 114 ? 2.111 1.248 7.969 1 98.94 114 GLN B N 1
ATOM 2270 C CA . GLN B 1 114 ? 0.82 0.698 7.566 1 98.94 114 GLN B CA 1
ATOM 2271 C C . GLN B 1 114 ? 0.836 -0.827 7.602 1 98.94 114 GLN B C 1
ATOM 2273 O O . GLN B 1 114 ? 1.706 -1.458 6.996 1 98.94 114 GLN B O 1
ATOM 2278 N N . SER B 1 115 ? -0.082 -1.372 8.328 1 98.94 115 SER B N 1
ATOM 2279 C CA . SER B 1 115 ? -0.357 -2.799 8.195 1 98.94 115 SER B CA 1
ATOM 2280 C C . SER B 1 115 ? -1.637 -3.045 7.406 1 98.94 115 SER B C 1
ATOM 2282 O O . SER B 1 115 ? -2.605 -2.295 7.535 1 98.94 115 SER B O 1
ATOM 2284 N N . LEU B 1 116 ? -1.585 -4.094 6.629 1 98.94 116 LEU B N 1
ATOM 2285 C CA . LEU B 1 116 ? -2.723 -4.434 5.781 1 98.94 116 LEU B CA 1
ATOM 2286 C C . LEU B 1 116 ? -3.018 -5.93 5.844 1 98.94 116 LEU B C 1
ATOM 2288 O O . LEU B 1 116 ? -2.105 -6.754 5.723 1 98.94 116 LEU B O 1
ATOM 2292 N N . SER B 1 117 ? -4.238 -6.238 6.043 1 98.94 117 SER B N 1
ATOM 2293 C CA . SER B 1 117 ? -4.777 -7.582 5.859 1 98.94 117 SER B CA 1
ATOM 2294 C C . SER B 1 117 ? -5.844 -7.605 4.766 1 98.94 117 SER B C 1
ATOM 2296 O O . SER B 1 117 ? -6.863 -6.922 4.875 1 98.94 117 SER B O 1
ATOM 2298 N N . PHE B 1 118 ? -5.578 -8.367 3.764 1 98.94 118 PHE B N 1
ATOM 2299 C CA . PHE B 1 118 ? -6.516 -8.5 2.652 1 98.94 118 PHE B CA 1
ATOM 2300 C C . PHE B 1 118 ? -7.469 -9.664 2.881 1 98.94 118 PHE B C 1
ATOM 2302 O O . PHE B 1 118 ? -7.074 -10.828 2.766 1 98.94 118 PHE B O 1
ATOM 2309 N N . LYS B 1 119 ? -8.758 -9.359 3.07 1 98.81 119 LYS B N 1
ATOM 2310 C CA . LYS B 1 119 ? -9.672 -10.336 3.654 1 98.81 119 LYS B CA 1
ATOM 2311 C C . LYS B 1 119 ? -10.656 -10.852 2.613 1 98.81 119 LYS B C 1
ATOM 2313 O O . LYS B 1 119 ? -11.164 -11.969 2.729 1 98.81 119 LYS B O 1
ATOM 2318 N N . ALA B 1 120 ? -10.992 -10.039 1.69 1 98.75 120 ALA B N 1
ATOM 2319 C CA . ALA B 1 120 ? -11.969 -10.383 0.654 1 98.75 120 ALA B CA 1
ATOM 2320 C C . ALA B 1 120 ? -11.695 -9.609 -0.631 1 98.75 120 ALA B C 1
ATOM 2322 O O . ALA B 1 120 ? -11.078 -8.539 -0.6 1 98.75 120 ALA B O 1
ATOM 2323 N N . PRO B 1 121 ? -12.133 -10.141 -1.731 1 98.69 121 PRO B N 1
ATOM 2324 C CA . PRO B 1 121 ? -11.867 -9.453 -2.994 1 98.69 121 PRO B CA 1
ATOM 2325 C C . PRO B 1 121 ? -12.727 -8.195 -3.176 1 98.69 121 PRO B C 1
ATOM 2327 O O . PRO B 1 121 ? -13.812 -8.102 -2.598 1 98.69 121 PRO B O 1
ATOM 2330 N N . ILE B 1 122 ? -12.172 -7.285 -3.896 1 98.88 122 ILE B N 1
ATOM 2331 C CA . ILE B 1 122 ? -12.906 -6.184 -4.504 1 98.88 122 ILE B CA 1
ATOM 2332 C C . ILE B 1 122 ? -12.961 -6.367 -6.02 1 98.88 122 ILE B C 1
ATOM 2334 O O . ILE B 1 122 ? -11.922 -6.512 -6.668 1 98.88 122 ILE B O 1
ATOM 2338 N N . TYR B 1 123 ? -14.109 -6.379 -6.578 1 98.88 123 TYR B N 1
ATOM 2339 C CA . TYR B 1 123 ? -14.242 -6.641 -8.008 1 98.88 123 TYR B CA 1
ATOM 2340 C C . TYR B 1 123 ? -14.109 -5.355 -8.812 1 98.88 123 TYR B C 1
ATOM 2342 O O . TYR B 1 123 ? -14.516 -4.285 -8.359 1 98.88 123 TYR B O 1
ATOM 2350 N N . VAL B 1 124 ? -13.539 -5.547 -9.984 1 98.88 124 VAL B N 1
ATOM 2351 C CA . VAL B 1 124 ? -13.422 -4.402 -10.883 1 98.88 124 VAL B CA 1
ATOM 2352 C C . VAL B 1 124 ? -14.805 -3.811 -11.141 1 98.88 124 VAL B C 1
ATOM 2354 O O . VAL B 1 124 ? -15.734 -4.527 -11.516 1 98.88 124 VAL B O 1
ATOM 2357 N N . GLY B 1 125 ? -14.93 -2.525 -10.852 1 98.81 125 GLY B N 1
ATOM 2358 C CA . GLY B 1 125 ? -16.203 -1.85 -11.062 1 98.81 125 GLY B CA 1
ATOM 2359 C C . GLY B 1 125 ? -17.062 -1.803 -9.82 1 98.81 125 GLY B C 1
ATOM 2360 O O . GLY B 1 125 ? -18.109 -1.148 -9.812 1 98.81 125 GLY B O 1
ATOM 2361 N N . GLU B 1 126 ? -16.656 -2.426 -8.789 1 98.62 126 GLU B N 1
ATOM 2362 C CA . GLU B 1 126 ? -17.406 -2.434 -7.535 1 98.62 126 GLU B CA 1
ATOM 23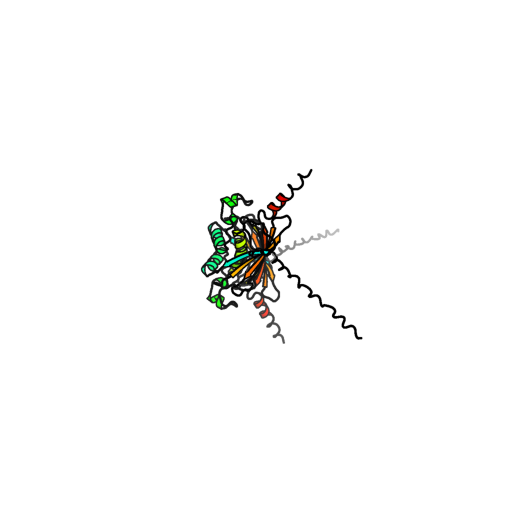63 C C . GLU B 1 126 ? -17.125 -1.183 -6.711 1 98.62 126 GLU B C 1
ATOM 2365 O O . GLU B 1 126 ? -15.969 -0.756 -6.602 1 98.62 126 GLU B O 1
ATOM 2370 N N . LYS B 1 127 ? -18.172 -0.624 -6.199 1 98.69 127 LYS B N 1
ATOM 2371 C CA . LYS B 1 127 ? -17.969 0.514 -5.305 1 98.69 127 LYS B CA 1
ATOM 2372 C C . LYS B 1 127 ? -17.359 0.07 -3.979 1 98.69 127 LYS B C 1
ATOM 2374 O O . LYS B 1 127 ? -17.781 -0.938 -3.406 1 98.69 127 LYS B O 1
ATOM 2379 N N . VAL B 1 128 ? -16.375 0.877 -3.467 1 98.75 128 VAL B N 1
ATOM 2380 C CA . VAL B 1 128 ? -15.773 0.58 -2.172 1 98.75 128 VAL B CA 1
ATOM 2381 C C . VAL B 1 128 ? -15.789 1.831 -1.296 1 98.75 128 VAL B C 1
ATOM 2383 O O . VAL B 1 128 ? -15.852 2.953 -1.806 1 98.75 128 VAL B O 1
ATOM 2386 N N . THR B 1 129 ? -15.805 1.571 -0.033 1 98.88 129 THR B N 1
ATOM 2387 C CA . THR B 1 129 ? -15.656 2.615 0.977 1 98.88 129 THR B CA 1
ATOM 2388 C C . THR B 1 129 ? -14.367 2.426 1.764 1 98.88 129 THR B C 1
ATOM 2390 O O . THR B 1 129 ? -14.164 1.388 2.398 1 98.88 129 THR B O 1
ATOM 2393 N N . ALA B 1 130 ? -13.508 3.391 1.722 1 98.94 130 ALA B N 1
ATOM 2394 C CA . ALA B 1 130 ? -12.312 3.426 2.564 1 98.94 130 ALA B CA 1
ATOM 2395 C C . ALA B 1 130 ? -12.516 4.344 3.766 1 98.94 130 ALA B C 1
ATOM 2397 O O . ALA B 1 130 ? -13 5.473 3.619 1 98.94 130 ALA B O 1
ATOM 2398 N N . LYS B 1 131 ? -12.141 3.82 4.887 1 98.81 131 LYS B N 1
ATOM 2399 C CA . LYS B 1 131 ? -12.359 4.566 6.1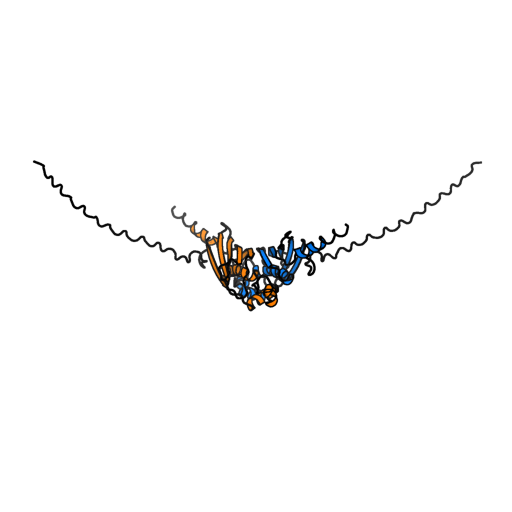21 1 98.81 131 LYS B CA 1
ATOM 2400 C C . LYS B 1 131 ? -11.125 4.531 7.012 1 98.81 131 LYS B C 1
ATOM 2402 O O . LYS B 1 131 ? -10.492 3.486 7.164 1 98.81 131 LYS B O 1
ATOM 2407 N N . VAL B 1 132 ? -10.812 5.688 7.578 1 98.88 132 VAL B N 1
ATOM 2408 C CA . VAL B 1 132 ? -9.781 5.785 8.609 1 98.88 132 VAL B CA 1
ATOM 2409 C C . VAL B 1 132 ? -10.383 6.367 9.883 1 98.88 132 VAL B C 1
ATOM 2411 O O . VAL B 1 132 ? -11.258 7.234 9.828 1 98.88 132 VAL B O 1
ATOM 2414 N N . GLU B 1 133 ? -9.891 5.859 10.992 1 98.88 133 GLU B N 1
ATOM 2415 C CA . GLU B 1 133 ? -10.375 6.336 12.289 1 98.88 133 GLU B CA 1
ATOM 2416 C C . GLU B 1 133 ? -9.234 6.426 13.305 1 98.88 133 GLU B C 1
ATOM 2418 O O . GLU B 1 133 ? -8.453 5.484 13.445 1 98.88 133 GLU B O 1
ATOM 2423 N N . VAL B 1 134 ? -9.211 7.559 14.039 1 98.75 134 VAL B N 1
ATOM 2424 C CA . VAL B 1 134 ? -8.172 7.773 15.039 1 98.75 134 VAL B CA 1
ATOM 2425 C C . VAL B 1 134 ? -8.406 6.848 16.234 1 98.75 134 VAL B C 1
ATOM 2427 O O . VAL B 1 134 ? -9.492 6.848 16.828 1 98.75 134 VAL B O 1
ATOM 2430 N N . THR B 1 135 ? -7.34 6.152 16.609 1 98.81 135 THR B N 1
ATOM 2431 C CA . THR B 1 135 ? -7.469 5.254 17.75 1 98.81 135 THR B CA 1
ATOM 2432 C C . THR B 1 135 ? -6.508 5.652 18.875 1 98.81 135 THR B C 1
ATOM 2434 O O . THR B 1 135 ? -6.699 5.27 20.031 1 98.81 135 THR B O 1
ATOM 2437 N N . ALA B 1 136 ? -5.457 6.355 18.516 1 98.69 136 ALA B N 1
ATOM 2438 C CA . ALA B 1 136 ? -4.496 6.789 19.531 1 98.69 136 ALA B CA 1
ATOM 2439 C C . ALA B 1 136 ? -3.717 8.008 19.047 1 98.69 136 ALA B C 1
ATOM 2441 O O . ALA B 1 136 ? -3.484 8.18 17.859 1 98.69 136 ALA B O 1
ATOM 2442 N N . ILE B 1 137 ? -3.338 8.797 19.969 1 97.75 137 ILE B N 1
ATOM 2443 C CA . ILE B 1 137 ? -2.477 9.953 19.75 1 97.75 137 ILE B CA 1
ATOM 2444 C C . ILE B 1 137 ? -1.293 9.906 20.719 1 97.75 137 ILE B C 1
ATOM 2446 O O . ILE B 1 137 ? -1.476 9.773 21.922 1 97.75 137 ILE B O 1
ATOM 2450 N N . HIS B 1 138 ? -0.161 10.016 20.125 1 96.81 138 HIS B N 1
ATOM 2451 C CA . HIS B 1 138 ? 1.021 10.031 20.984 1 96.81 138 HIS B CA 1
ATOM 2452 C C . HIS B 1 138 ? 1.006 11.234 21.922 1 96.81 138 HIS B C 1
ATOM 2454 O O . HIS B 1 138 ? 0.69 12.352 21.5 1 96.81 138 HIS B O 1
ATOM 2460 N N . PRO B 1 139 ? 1.355 11.102 23.094 1 93.06 139 PRO B N 1
ATOM 2461 C CA . PRO B 1 139 ? 1.177 12.156 24.094 1 93.06 139 PRO B CA 1
ATOM 2462 C C . PRO B 1 139 ? 2.084 13.359 23.859 1 93.06 139 PRO B C 1
ATOM 2464 O O . PRO B 1 139 ? 1.701 14.492 24.156 1 93.06 139 PRO B O 1
ATOM 2467 N N . SER B 1 140 ? 3.248 13.141 23.266 1 93.12 140 SER B N 1
ATOM 2468 C CA . SER B 1 140 ? 4.176 14.266 23.203 1 93.12 140 SER B CA 1
ATOM 2469 C C . SER B 1 140 ? 4.734 14.438 21.797 1 93.12 140 SER B C 1
ATOM 2471 O O . SER B 1 140 ? 5.391 15.438 21.5 1 93.12 140 SER B O 1
ATOM 2473 N N . LYS B 1 141 ? 4.559 13.414 20.969 1 95.38 141 LYS B N 1
ATOM 2474 C CA . LYS B 1 141 ? 5.035 13.484 19.594 1 95.38 141 LYS B CA 1
ATOM 2475 C C . LYS B 1 141 ? 3.867 13.547 18.609 1 95.38 141 LYS B C 1
ATOM 2477 O O . LYS B 1 141 ? 2.77 13.07 18.922 1 95.38 141 LYS B O 1
ATOM 2482 N N . PRO B 1 142 ? 4.031 14.109 17.469 1 96.44 142 PRO B N 1
ATOM 2483 C CA . PRO B 1 142 ? 2.924 14.312 16.547 1 96.44 142 PRO B CA 1
ATOM 2484 C C . PRO B 1 142 ? 2.594 13.062 15.727 1 96.44 142 PRO B C 1
ATOM 2486 O O . PRO B 1 142 ? 2.428 13.141 14.508 1 96.44 142 PRO B O 1
ATOM 2489 N N . PHE B 1 143 ? 2.486 11.984 16.484 1 98.5 143 PHE B N 1
ATOM 2490 C CA . PHE B 1 143 ? 2.111 10.727 15.852 1 98.5 143 PHE B CA 1
ATOM 2491 C C . PHE B 1 143 ? 0.681 10.344 16.203 1 98.5 143 PHE B C 1
ATOM 2493 O O . PHE B 1 143 ? 0.305 10.359 17.391 1 98.5 143 PHE B O 1
ATOM 2500 N N . VAL B 1 144 ? -0.035 10.008 15.219 1 98.69 144 VAL B N 1
ATOM 2501 C CA . VAL B 1 144 ? -1.426 9.594 15.383 1 98.69 144 VAL B CA 1
ATOM 2502 C C . VAL B 1 144 ? -1.626 8.211 14.789 1 98.69 144 VAL B C 1
ATOM 2504 O O . VAL B 1 144 ? -1.122 7.914 13.703 1 98.69 144 VAL B O 1
ATOM 2507 N N . THR B 1 145 ? -2.34 7.348 15.492 1 98.94 145 THR B N 1
ATOM 2508 C CA . THR B 1 145 ? -2.643 5.992 15.047 1 98.94 145 THR B CA 1
ATOM 2509 C C . THR B 1 145 ? -4.074 5.902 14.523 1 98.94 145 THR B C 1
ATOM 2511 O O . THR B 1 145 ? -5 6.434 15.148 1 98.94 145 THR B O 1
ATOM 2514 N N . PHE B 1 146 ? -4.215 5.227 13.43 1 98.94 146 PHE B N 1
ATOM 2515 C CA . PHE B 1 146 ? -5.516 5.066 12.789 1 98.94 146 PHE B CA 1
ATOM 2516 C C . PHE B 1 146 ? -5.828 3.594 12.562 1 98.94 146 PHE B C 1
ATOM 2518 O O . PHE B 1 146 ? -4.945 2.816 12.188 1 98.94 146 PHE B O 1
ATOM 2525 N N . THR B 1 147 ? -7.105 3.23 12.758 1 98.94 147 THR B N 1
ATOM 2526 C CA . THR B 1 147 ? -7.598 2.047 12.062 1 98.94 147 THR B CA 1
ATOM 2527 C C . THR B 1 147 ? -7.922 2.369 10.602 1 98.94 147 THR B C 1
ATOM 2529 O O . THR B 1 147 ? -8.422 3.451 10.305 1 98.94 147 THR B O 1
ATOM 2532 N N . THR B 1 148 ? -7.664 1.467 9.711 1 98.94 148 THR B N 1
ATOM 2533 C CA . THR B 1 148 ? -7.941 1.6 8.281 1 98.94 148 THR B CA 1
ATOM 2534 C C . THR B 1 148 ? -8.773 0.422 7.785 1 98.94 148 THR B C 1
ATOM 2536 O O . THR B 1 148 ? -8.43 -0.736 8.023 1 98.94 148 THR B O 1
ATOM 2539 N N . LYS B 1 149 ? -9.891 0.745 7.109 1 98.94 149 LYS B N 1
ATOM 2540 C CA . LYS B 1 149 ? -10.773 -0.302 6.605 1 98.94 149 LYS B CA 1
ATOM 2541 C C . LYS B 1 149 ? -11.281 0.037 5.207 1 98.94 149 LYS B C 1
ATOM 2543 O O . LYS B 1 149 ? -11.602 1.192 4.922 1 98.94 149 LYS B O 1
ATOM 2548 N N . CYS B 1 150 ? -11.305 -0.936 4.402 1 98.94 150 CYS B N 1
ATOM 2549 C CA . CYS B 1 150 ? -11.969 -0.847 3.107 1 98.94 150 CYS B CA 1
ATOM 2550 C C . CYS B 1 150 ? -13.133 -1.829 3.023 1 98.94 150 CYS B C 1
ATOM 2552 O O . CYS B 1 150 ? -12.953 -3.029 3.24 1 98.94 150 CYS B O 1
ATOM 2554 N N . LEU B 1 151 ? -14.281 -1.311 2.715 1 98.88 151 LEU B N 1
ATOM 2555 C CA . LEU B 1 151 ? -15.5 -2.107 2.707 1 98.88 151 LEU B CA 1
ATOM 2556 C C . LEU B 1 151 ? -16.062 -2.227 1.295 1 98.88 151 LEU B C 1
ATOM 2558 O O . LEU B 1 151 ? -15.992 -1.278 0.511 1 98.88 151 LEU B O 1
ATOM 2562 N N . ASN B 1 152 ? -16.641 -3.369 1.004 1 98.31 152 ASN B N 1
ATOM 2563 C CA . ASN B 1 152 ? -17.344 -3.521 -0.27 1 98.31 152 ASN B CA 1
ATOM 2564 C C . ASN B 1 152 ? -18.781 -3.047 -0.179 1 98.31 152 ASN B C 1
ATOM 2566 O O . ASN B 1 152 ? -19.203 -2.492 0.842 1 98.31 152 ASN B O 1
ATOM 2570 N N . THR B 1 153 ? -19.5 -3.195 -1.266 1 96.88 153 THR B N 1
ATOM 2571 C CA . THR B 1 153 ? -20.859 -2.674 -1.385 1 96.88 153 THR B CA 1
ATOM 2572 C C . THR B 1 153 ? -21.797 -3.359 -0.391 1 96.88 153 THR B C 1
ATOM 2574 O O . THR B 1 153 ? -22.828 -2.799 -0.007 1 96.88 153 THR B O 1
ATOM 2577 N N . LYS B 1 154 ? -21.438 -4.523 0.026 1 95.69 154 LYS B N 1
ATOM 2578 C CA . LYS B 1 154 ? -22.281 -5.281 0.949 1 95.69 154 LYS B CA 1
ATOM 2579 C C . LYS B 1 154 ? -21.906 -4.988 2.398 1 95.69 154 LYS B C 1
ATOM 2581 O O . LYS B 1 154 ? -22.484 -5.57 3.322 1 95.69 154 LYS B O 1
ATOM 2586 N N . GLY B 1 155 ? -20.969 -4.207 2.551 1 96.5 155 GLY B N 1
ATOM 2587 C CA . GLY B 1 155 ? -20.531 -3.84 3.893 1 96.5 155 GLY B CA 1
ATOM 2588 C C . GLY B 1 155 ? -19.469 -4.766 4.457 1 96.5 155 GLY B C 1
ATOM 2589 O O . GLY B 1 155 ? -19.047 -4.605 5.602 1 96.5 155 GLY B O 1
ATOM 2590 N N . GLY B 1 156 ? -19.016 -5.707 3.695 1 98.5 156 GLY B N 1
ATOM 2591 C CA . GLY B 1 156 ? -17.953 -6.602 4.113 1 98.5 156 GLY B CA 1
ATOM 2592 C C . GLY B 1 156 ? -16.578 -5.949 4.098 1 98.5 156 GLY B C 1
ATOM 2593 O O . GLY B 1 156 ? -16.266 -5.176 3.191 1 98.5 156 GLY B O 1
ATOM 2594 N N . VAL B 1 157 ? -15.781 -6.227 5.176 1 98.88 157 VAL B N 1
ATOM 2595 C CA . VAL B 1 157 ? -14.422 -5.707 5.25 1 98.88 157 VAL B CA 1
ATOM 2596 C C . VAL B 1 157 ? -13.531 -6.457 4.266 1 98.88 157 VAL B C 1
ATOM 2598 O O . VAL B 1 157 ? -13.336 -7.668 4.391 1 98.88 157 VAL B O 1
ATOM 2601 N N . CYS B 1 158 ? -13.016 -5.75 3.309 1 98.94 158 CYS B N 1
ATOM 2602 C CA . CYS B 1 158 ? -12.133 -6.344 2.312 1 98.94 158 CYS B CA 1
ATOM 2603 C C . CYS B 1 158 ? -10.672 -6.148 2.691 1 98.94 158 CYS B C 1
ATOM 2605 O O . CYS B 1 158 ? -9.828 -6.996 2.396 1 98.94 158 CYS B O 1
ATOM 2607 N N . ILE B 1 159 ? -10.359 -5.016 3.289 1 98.94 159 ILE B N 1
ATOM 2608 C CA . ILE B 1 159 ? -9.023 -4.699 3.777 1 98.94 159 ILE B CA 1
ATOM 2609 C C . ILE B 1 159 ? -9.117 -4.105 5.18 1 98.94 159 ILE B C 1
ATOM 2611 O O . ILE B 1 159 ? -9.969 -3.254 5.445 1 98.94 159 ILE B O 1
ATOM 2615 N N . ASP B 1 160 ? -8.289 -4.578 5.977 1 98.88 160 ASP B N 1
ATOM 2616 C CA . ASP B 1 160 ? -8.18 -4.059 7.336 1 98.88 160 ASP B CA 1
ATOM 2617 C C . ASP B 1 160 ? -6.727 -3.768 7.699 1 98.88 160 ASP B C 1
ATOM 2619 O O . ASP B 1 160 ? -5.805 -4.285 7.062 1 98.88 160 ASP B O 1
ATOM 2623 N N . GLY B 1 161 ? -6.539 -2.834 8.711 1 98.94 161 GLY B N 1
ATOM 2624 C CA . GLY B 1 161 ? -5.176 -2.559 9.141 1 98.94 161 GLY B CA 1
ATOM 2625 C C . GLY B 1 161 ? -5.066 -1.368 10.07 1 98.94 161 GLY B C 1
ATOM 2626 O O . GLY B 1 161 ? -6.051 -0.981 10.703 1 98.94 161 GLY B O 1
ATOM 2627 N N . GLU B 1 162 ? -3.828 -0.967 10.211 1 98.94 162 GLU B N 1
ATOM 2628 C CA . GLU B 1 162 ? -3.486 0.163 11.07 1 98.94 162 GLU B CA 1
ATOM 2629 C C . GLU B 1 162 ? -2.396 1.026 10.438 1 98.94 162 GLU B C 1
ATOM 2631 O O . GLU B 1 162 ? -1.46 0.505 9.828 1 98.94 162 GLU B O 1
ATOM 2636 N N . ALA B 1 163 ? -2.574 2.283 10.609 1 98.94 163 ALA B N 1
ATOM 2637 C CA . ALA B 1 163 ? -1.565 3.23 10.141 1 98.94 163 ALA B CA 1
ATOM 2638 C C . ALA B 1 163 ? -1.069 4.113 11.281 1 98.94 163 ALA B C 1
ATOM 2640 O O . ALA B 1 163 ? -1.84 4.477 12.172 1 98.94 163 ALA B O 1
ATOM 2641 N N . VAL B 1 164 ? 0.166 4.426 11.266 1 98.94 164 VAL B N 1
ATOM 2642 C CA . VAL B 1 164 ? 0.751 5.496 12.07 1 98.94 164 VAL B CA 1
ATOM 2643 C C . VAL B 1 164 ? 1.226 6.625 11.164 1 98.94 164 VAL B C 1
ATOM 2645 O O . VAL B 1 164 ? 1.924 6.387 10.172 1 98.94 164 VAL B O 1
ATOM 2648 N N . VAL B 1 165 ? 0.808 7.809 11.562 1 98.88 165 VAL B N 1
ATOM 2649 C CA . VAL B 1 165 ? 1.051 8.945 10.68 1 98.88 165 VAL B CA 1
ATOM 2650 C C . VAL B 1 165 ? 1.599 10.117 11.5 1 98.88 165 VAL B C 1
ATOM 2652 O O . VAL B 1 165 ? 1.1 10.414 12.586 1 98.88 165 VAL B O 1
ATOM 2655 N N . TYR B 1 166 ? 2.654 10.773 11.016 1 98.5 166 TYR B N 1
ATOM 2656 C CA . TYR B 1 166 ? 3.09 12.07 11.516 1 98.5 166 TYR B CA 1
ATOM 2657 C C . TYR B 1 166 ? 2.143 13.18 11.055 1 98.5 166 TYR B C 1
ATOM 2659 O O . TYR B 1 166 ? 1.912 13.352 9.852 1 98.5 166 TYR B O 1
ATOM 2667 N N . ILE B 1 167 ? 1.564 13.867 11.914 1 97.06 167 ILE B N 1
ATOM 2668 C CA . ILE B 1 167 ? 0.639 14.961 11.641 1 97.06 167 ILE B CA 1
ATOM 2669 C C . ILE B 1 167 ? 1.257 16.281 12.086 1 97.06 167 ILE B C 1
ATOM 2671 O O . ILE B 1 167 ? 1.388 16.547 13.289 1 97.06 167 ILE B O 1
ATOM 2675 N N . PRO B 1 168 ? 1.436 17.094 11.086 1 91.81 168 PRO B N 1
ATOM 2676 C CA . PRO B 1 168 ? 2.006 18.375 11.508 1 91.81 168 PRO B CA 1
ATOM 2677 C C . PRO B 1 168 ? 1.111 19.141 12.484 1 91.81 168 PRO B C 1
ATOM 2679 O O . PRO B 1 168 ? -0.116 19.078 12.375 1 91.81 168 PRO B O 1
ATOM 2682 N N . HIS B 1 169 ? 1.569 19.75 13.547 1 80.19 169 HIS B N 1
ATOM 2683 C CA . HIS B 1 169 ? 0.941 20.688 14.484 1 80.19 169 HIS B CA 1
ATOM 2684 C C . HIS B 1 169 ? -0.07 19.969 15.375 1 80.19 169 HIS B C 1
ATOM 2686 O O . HIS B 1 169 ? -0.967 20.594 15.938 1 80.19 169 HIS B O 1
ATOM 2692 N N . GLN B 1 170 ? -0.299 18.656 15.469 1 80.69 170 GLN B N 1
ATOM 2693 C CA . GLN B 1 170 ? -1.229 17.938 16.328 1 80.69 170 GLN B CA 1
ATOM 2694 C C . GLN B 1 170 ? -1.088 18.375 17.781 1 80.69 170 GLN B C 1
ATOM 2696 O O . GLN B 1 170 ? -2.076 18.438 18.516 1 80.69 170 GLN B O 1
ATOM 2701 N N . HIS B 1 171 ? 0.092 18.766 18.312 1 69.75 171 HIS B N 1
ATOM 2702 C CA . HIS B 1 171 ? 0.26 19.172 19.703 1 69.75 171 HIS B CA 1
ATOM 2703 C C . HIS B 1 171 ? 0.449 20.672 19.812 1 69.75 171 HIS B C 1
ATOM 2705 O O . HIS B 1 171 ? 0.436 21.219 20.922 1 69.75 171 HIS B O 1
ATOM 2711 N N . LYS B 1 172 ? 0.694 21.391 18.922 1 61.97 172 LYS B N 1
ATOM 2712 C CA . LYS B 1 172 ? 1.053 22.797 19.109 1 61.97 172 LYS B CA 1
ATOM 2713 C C . LYS B 1 172 ? -0.08 23.562 19.781 1 61.97 172 LYS B C 1
ATOM 2715 O O . LYS B 1 172 ? 0.151 24.609 20.391 1 61.97 172 LYS B O 1
ATOM 2720 N N . ASN B 1 173 ? -1.304 23.453 19.609 1 50.97 173 ASN B N 1
ATOM 2721 C CA . ASN B 1 173 ? -2.162 24.469 20.234 1 50.97 173 ASN B CA 1
ATOM 2722 C C . ASN B 1 173 ? -2.242 24.297 21.75 1 50.97 173 ASN B C 1
ATOM 2724 O O . ASN B 1 173 ? -2.879 25.094 22.438 1 50.97 173 ASN B O 1
ATOM 2728 N N . LYS B 1 174 ? -1.87 23.156 22.328 1 50.16 174 LYS B N 1
ATOM 2729 C CA . LYS B 1 174 ? -2.219 23.047 23.75 1 50.16 174 LYS B CA 1
ATOM 2730 C C . LYS B 1 174 ? -1.367 23.984 24.594 1 50.16 174 LYS B C 1
ATOM 2732 O O . LYS B 1 174 ? -1.644 24.172 25.781 1 50.16 174 LYS B O 1
ATOM 2737 N N . ASN B 1 175 ? -0.089 24.188 24.219 1 43.81 175 ASN B N 1
ATOM 2738 C CA . ASN B 1 175 ? 0.716 24.875 25.219 1 43.81 175 ASN B CA 1
ATOM 2739 C C . ASN B 1 175 ? 0.355 26.344 25.328 1 43.81 175 ASN B C 1
ATOM 2741 O O . ASN B 1 175 ? 0.929 27.078 26.141 1 43.81 175 ASN B O 1
ATOM 2745 N N . LYS B 1 176 ? -0.44 26.891 24.453 1 44.53 176 LYS B N 1
ATOM 2746 C CA . LYS B 1 176 ? -0.602 28.328 24.641 1 44.53 176 LYS B CA 1
ATOM 2747 C C . LYS B 1 176 ? -1.446 28.641 25.875 1 44.53 176 LYS B C 1
ATOM 2749 O O . LYS B 1 176 ? -1.533 29.781 26.312 1 44.53 176 LYS B O 1
ATOM 2754 N N . ASP B 1 177 ? -2.369 27.734 26.219 1 45.19 177 ASP B N 1
ATOM 2755 C CA . ASP B 1 177 ? -3.336 28.219 27.203 1 45.19 177 ASP B CA 1
ATOM 2756 C C . ASP B 1 177 ? -2.738 28.219 28.609 1 45.19 177 ASP B C 1
ATOM 2758 O O . ASP B 1 177 ? -3.346 28.75 29.547 1 45.19 177 ASP B O 1
ATOM 2762 N N . LYS B 1 178 ? -1.687 27.375 28.969 1 46.5 178 LYS B N 1
ATOM 2763 C CA . LYS B 1 178 ? -1.405 27.281 30.391 1 46.5 178 LYS B CA 1
ATOM 2764 C C . LYS B 1 178 ? -0.556 28.453 30.859 1 46.5 178 LYS B C 1
ATOM 2766 O O . LYS B 1 178 ? -0.264 28.578 32.062 1 46.5 178 LYS B O 1
ATOM 2771 N N . SER B 1 179 ? 0.159 29.109 29.938 1 43.16 179 SER B N 1
ATOM 2772 C CA . SER B 1 179 ? 1.14 30.031 30.516 1 43.16 179 SER B CA 1
ATOM 2773 C C . SER B 1 179 ? 0.467 31.266 31.094 1 43.16 179 SER B C 1
ATOM 2775 O O . SER B 1 179 ? 1.072 32 31.875 1 43.16 179 SER B O 1
ATOM 2777 N N . ASP B 1 180 ? -0.602 31.719 30.391 1 43.81 180 ASP B N 1
ATOM 2778 C CA . ASP B 1 180 ? -0.898 33.125 30.688 1 43.81 180 ASP B CA 1
ATOM 2779 C C . ASP B 1 180 ? -1.758 33.25 31.953 1 43.81 180 ASP B C 1
ATOM 2781 O O . ASP B 1 180 ? -2.189 34.344 32.312 1 43.81 180 ASP B O 1
ATOM 2785 N N . GLY B 1 181 ? -2.264 32.062 32.344 1 42.56 181 GLY B N 1
ATOM 2786 C CA . GLY B 1 181 ? -3.268 32.25 33.375 1 42.56 181 GLY B CA 1
ATOM 2787 C C . GLY B 1 181 ? -2.691 32.719 34.688 1 42.56 181 GLY B C 1
ATOM 2788 O O . GLY B 1 181 ? -3.42 33.25 35.562 1 42.56 181 GLY B O 1
ATOM 2789 N N . ASP B 1 182 ? -1.525 32.125 35.125 1 45.56 182 ASP B N 1
ATOM 2790 C CA . ASP B 1 182 ? -1.265 32.219 36.562 1 45.56 182 ASP B CA 1
ATOM 2791 C C . ASP B 1 182 ? -0.595 33.531 36.906 1 45.56 182 ASP B C 1
ATOM 2793 O O . ASP B 1 182 ? -0.164 33.719 38.062 1 45.56 182 ASP B O 1
ATOM 2797 N N . LYS B 1 183 ? -0.161 34.406 35.938 1 46.59 183 LYS B N 1
ATOM 2798 C CA . LYS B 1 183 ? 0.702 35.5 36.406 1 46.59 183 LYS B CA 1
ATOM 2799 C C . LYS B 1 183 ? -0.101 36.562 37.125 1 46.59 183 LYS B C 1
ATOM 2801 O O . LYS B 1 183 ? 0.465 37.531 37.625 1 46.59 183 LYS B O 1
ATOM 2806 N N . ARG B 1 184 ? -1.419 36.688 36.812 1 43.5 184 ARG B N 1
ATOM 2807 C CA . ARG B 1 184 ? -1.89 38.031 37.094 1 43.5 184 ARG B CA 1
ATOM 2808 C C . ARG B 1 184 ? -2.146 38.188 38.594 1 43.5 184 ARG B C 1
ATOM 2810 O O . ARG B 1 184 ? -2.475 39.281 39.062 1 43.5 184 ARG B O 1
ATOM 2817 N N . GLU B 1 185 ? -2.504 36.969 39.219 1 39.41 185 GLU B N 1
ATOM 2818 C CA . GLU B 1 185 ? -3.121 37.344 40.5 1 39.41 185 GLU B CA 1
ATOM 2819 C C . GLU B 1 185 ? -2.066 37.75 41.531 1 39.41 185 GLU B C 1
ATOM 2821 O O . GLU B 1 185 ? -2.396 38.031 42.656 1 39.41 185 GLU B O 1
ATOM 2826 N N . GLU B 1 186 ? -0.779 37.812 41.094 1 28.78 186 GLU B N 1
ATOM 2827 C CA . GLU B 1 186 ? -0.105 38.406 42.25 1 28.78 186 GLU B CA 1
ATOM 2828 C C . GLU B 1 186 ? -0.352 39.906 42.312 1 28.78 186 GLU B C 1
ATOM 2830 O O . GLU B 1 186 ? -0.416 40.562 41.281 1 28.78 186 GLU B O 1
#

Organism: Acanthamoeba castellanii (strain ATCC 30010 / Neff) (NCBI:txid1257118)

Nearest PDB structures (foldseek):
  1iq6-assembly1_A  TM=9.832E-01  e=6.830E-18  Aeromonas caviae
  3k67-assembly1_A  TM=8.529E-01  e=4.539E-13  Archaeoglobus fulgidus
 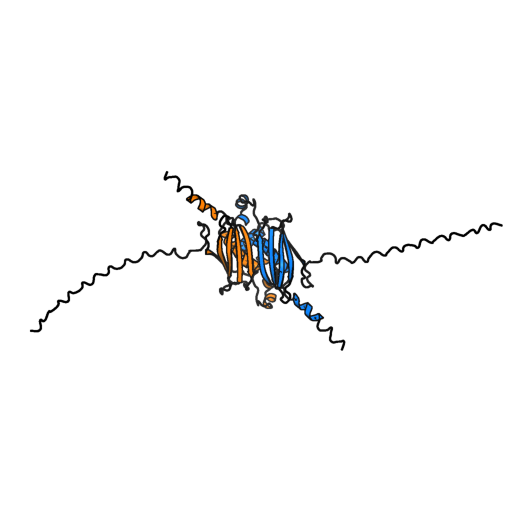 3lbe-assembly1_B  TM=7.984E-01  e=7.553E-06  Streptococcus mutans UA159
  1lo9-assembly1_A  TM=6.392E-01  e=6.641E-05  Pseudomonas sp. CBS3
  5vpj-assembly1_B  TM=5.664E-01  e=1.912E-04  Actinomadura verrucosospora

Radius of gyration: 35.78 Å; Cα contacts (8 Å, |Δi|>4): 687; chains: 2; bounding box: 171×96×92 Å

InterPro domains:
  IPR002539 MaoC-like dehydratase domain [PF01575] (58-140)
  IPR029069 HotDog domain superfamily [SSF54637] (40-171)
  IPR050965 UPF0336/Enoyl-CoA hydratase-related [PTHR43437] (30-172)

Sequence (372 aa):
MRRTTQQALRGRACARVQPLTTSSSSARRASTLGRFSPTEPLAVGDWSETHKVFGTPEVAQFAALSEDINPIHLDAAYAEKTRFGARIVHGMLSASLFSGILGSQIPGAIYVSQSLSFKAPIYVGEKVTAKVEVTAIHPSKPFVTFTTKCLNTKGGVCIDGEAVVYIPHQHKNKNKDKSDGDKREEMRRTTQQALRGRACARVQPLTTSSSSARRASTLGRFSPTEPLAVGDWSETHKVFGTPEVAQFAALSEDINPIHLDAAYAEKTRFGARIVHGMLSASLFSGILGSQIPGAIYVSQSLSFKAPIYVGEKVTAKVEVTAIHPSKPFVTFTTKCLNTKGGVCIDGEAVVYIPHQHKNKNKDKSDGDKREE

Solvent-accessible surface area (backbone atoms only — not comparable to full-atom values): 21008 Å² total; per-residue (Å²): 137,85,77,79,76,79,77,79,79,78,77,79,77,78,73,77,76,68,76,75,75,76,74,77,73,69,72,66,72,70,74,77,68,30,45,73,51,94,85,48,69,85,47,75,59,20,26,52,70,53,76,50,63,45,35,71,68,53,46,51,52,47,21,64,74,26,47,33,64,20,40,43,52,73,31,58,74,59,8,44,74,42,97,72,52,40,34,30,49,58,66,64,60,63,55,32,34,58,57,6,54,47,20,54,70,35,68,67,43,40,74,37,31,39,39,38,38,50,68,44,87,47,46,55,57,42,50,33,39,37,35,42,32,33,69,42,65,48,91,86,50,46,38,36,31,28,41,37,39,28,23,40,83,84,65,48,66,22,32,38,41,39,33,35,32,38,37,72,70,57,62,62,73,65,68,68,66,69,66,72,65,72,69,66,81,110,136,84,80,76,76,76,74,78,77,77,77,79,77,76,73,76,75,71,76,75,75,76,73,76,74,69,72,64,73,68,74,78,67,29,46,73,51,94,85,48,69,84,48,74,60,19,28,52,68,52,76,50,64,46,37,73,68,54,47,51,52,47,22,64,76,26,48,32,63,20,39,43,53,73,30,58,76,60,8,44,73,42,97,71,51,40,33,30,48,57,65,64,60,64,56,30,33,57,56,6,55,47,21,54,70,34,67,67,44,40,76,38,32,39,39,40,37,51,69,45,86,46,46,56,55,41,50,32,39,38,37,40,30,32,70,41,65,49,91,86,49,46,37,37,31,27,42,37,38,30,24,41,82,85,65,47,66,20,32,38,40,38,36,34,30,40,37,72,70,58,61,61,75,64,67,65,66,69,67,72,66,72,66,66,79,110

Foldseek 3Di:
DPPPPPPPPPDPPPPDPPPPPPDDPPPPPPVVPQDDDLVDFHDASHKDKDKDAAAQVNQVVVCVVVVPPPCLAHPQVVVCPDPNNGRFHDPVSQQVVVVVVCCVRAPPKAWDDKDKDFDATHHHGWMKMKMWGWHDADPPFQKTKIWIFIATPVRDTGMTIMTIMRGPCSPPPPPPPPPPPPPPPD/DPPPPVVPPPDPPPPDPPPPPPPDPPPPPPVVPQDDDLVDFHDASHKDKDKDAAAQVNQVVVCVVVVVPPCLAHPQVVVCPDPNNGRFHDPVSQQVVVVVVCCVRAPPKAWDDKDKDFDATHHHGWMKMKMWGWHDADPPFQKTKIWIFIATPVRDTGMTIMTIMRGPCSPVPPPPPPPPPPPPPD

pLDDT: mean 81.22, std 27.8, range [22.02, 99.0]

Secondary structure (DSSP, 8-state):
------------------------------S-TTB--SSS---TT-EEEEEEE--HHHHHHHHHHHT---HHHH-HHHHHTSTTSS-B--HHHHHHHHHHHHHHHSTT-EEEEEEEEE-S--BTT-EEEEEEEEEEE-SSSSEEEEEEEEE-TTS-EEEEEEEEEE-TTTTGGGGGSSSSSTTS--/------------------------------S-TTB--SSS---TT-EEEEEEE--HHHHHHHHHHHT---HHHH-HHHHHTSTTSS-B--HHHHHHHHHHHHHHHSTT-EEEEEEEEE-S--BTT-EEEEEEEEEEE-SSSSEEEEEEEEE-TTS-EEEEEEEEEE-TTTTGGGGGSSSSSTTTT-